Protein AF-A0A6J3LSE1-F1 (afdb_monomer)

Nearest PDB structures (foldseek):
  7rxc-assembly1_K  TM=6.961E-01  e=2.615E-03  Gallus gallus
  8apy-assembly1_A  TM=6.907E-01  e=9.112E-03  Gallus gallus
  7oye-assembly1_A  TM=4.138E-01  e=3.965E-03  Gallus gallus
  8jhr-assembly1_A  TM=2.718E-01  e=5.895E+00  Homo sapiens
  8g92-assembly1_A  TM=2.702E-01  e=6.771E+00  Homo sapiens

Mean predicted aligned error: 5.26 Å

Organism: NCBI:txid1314786

Foldseek 3Di:
DADLVLLVVLLLLLLVLLLCLLVLLLVLLVVVLAQPLPDLLLLVLQLLLLLLQLLLCVLVVHDPSSNVSSVSSNVSSLSSSLSNCCRVVVDDPVRSCVPSVVVVVVSVVVSVVSNVVVNVCVVVVRCVVSVVSNVSSVVSNVVSVVVSVVSCVVVVDNPRDDPSSVVSNVSSVVSNVVSVVNHD

Secondary structure (DSSP, 8-state):
---HHHHHHHHHHHHHHHHHTTHHHHHHHHHHT--TT--HHHHHHHHHHHHHHHHHHHHTT--HHHHHHHHHHHHHHHHHHHHHHHHHS---HHHHHHHHHHHHHHHHHHHHHHHHHHHHHHHTT--HHHHHHHHHHHHHHHHHHHHHHHHHHHH----S--HHHHHHHHHHHHHHHHHHHT--

Sequence (184 aa):
MDNPLAANALGVAGAVCWSVQLLPQILLNHRRHSATGLQPTMMLLWASAGVLLGVYNIVSGFTLALQIQPQILCGLSLVTWIQCHYYERRWTKRRCVMVILPVAGSMAGLEVGLIFALRAGMMRGVVWPVTLTAVLAALFLALGVLRHYLDIWRHRTVRGISFLFVGLDALGDLTSLISLVFQP

Radius of gyration: 17.43 Å; Cα contacts (8 Å, |Δi|>4): 228; chains: 1; bounding box: 39×36×44 Å

pLDDT: mean 88.24, std 7.46, range [54.62, 96.81]

Structure (mmCIF, N/CA/C/O backbone):
data_AF-A0A6J3LSE1-F1
#
_entry.id   AF-A0A6J3LSE1-F1
#
loop_
_atom_site.group_PDB
_atom_site.id
_atom_site.type_symbol
_atom_site.label_atom_id
_atom_site.label_alt_id
_atom_site.label_comp_id
_atom_site.label_asym_id
_atom_site.label_entity_id
_atom_site.label_seq_id
_atom_site.pdbx_PDB_ins_code
_atom_site.Cartn_x
_atom_site.Cartn_y
_atom_site.Cartn_z
_atom_site.occupancy
_atom_site.B_iso_or_equiv
_atom_site.auth_seq_id
_atom_site.auth_comp_id
_atom_site.auth_asym_id
_atom_site.auth_atom_id
_atom_site.pdbx_PDB_model_num
ATOM 1 N N . MET A 1 1 ? -13.388 -19.976 20.620 1.00 57.31 1 MET A N 1
ATOM 2 C CA . MET A 1 1 ? -12.217 -20.555 21.329 1.00 57.31 1 MET A CA 1
ATOM 3 C C . MET A 1 1 ? -11.367 -19.354 21.638 1.00 57.31 1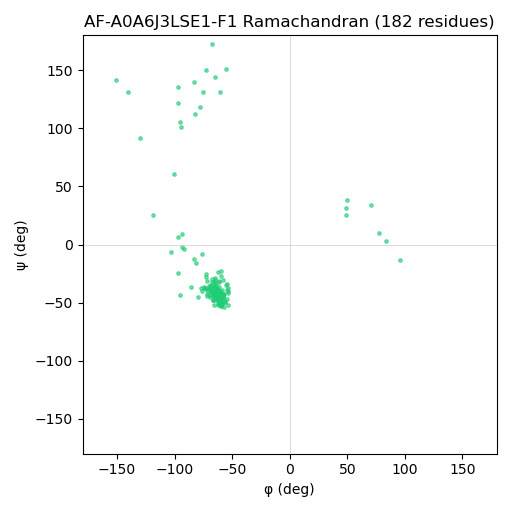 MET A C 1
ATOM 5 O O . MET A 1 1 ? -10.572 -18.955 20.801 1.00 57.31 1 MET A O 1
ATOM 9 N N . ASP A 1 2 ? -11.617 -18.708 22.764 1.00 65.56 2 ASP A N 1
ATOM 10 C CA . ASP A 1 2 ? -11.264 -17.295 22.873 1.00 65.56 2 ASP A CA 1
ATOM 11 C C . ASP A 1 2 ? -9.897 -17.226 23.534 1.00 65.56 2 ASP A C 1
ATOM 13 O O . ASP A 1 2 ? -9.731 -17.538 24.713 1.00 65.56 2 ASP A O 1
ATOM 17 N N . ASN A 1 3 ? -8.881 -16.923 22.729 1.00 80.19 3 ASN A N 1
ATOM 18 C CA . ASN A 1 3 ? -7.505 -16.842 23.189 1.00 80.19 3 ASN A CA 1
ATOM 19 C C . ASN A 1 3 ? -6.902 -15.514 22.716 1.00 80.19 3 ASN A C 1
ATOM 21 O O . ASN A 1 3 ? -6.328 -15.450 21.625 1.00 80.19 3 ASN A O 1
ATOM 25 N N . PRO A 1 4 ? -6.990 -14.458 23.547 1.00 77.75 4 PRO A N 1
ATOM 26 C CA . PRO A 1 4 ? -6.491 -13.128 23.208 1.00 77.75 4 PRO A CA 1
ATOM 27 C C . PRO A 1 4 ? -4.994 -13.104 22.871 1.00 77.75 4 PRO A C 1
ATOM 29 O O . PRO A 1 4 ? -4.557 -12.299 22.051 1.00 77.75 4 PRO A O 1
ATOM 32 N N . LEU A 1 5 ? -4.196 -13.999 23.470 1.00 79.75 5 LEU A N 1
ATOM 33 C CA . LEU A 1 5 ? -2.770 -14.129 23.155 1.00 79.75 5 LEU A CA 1
ATOM 34 C C . LEU A 1 5 ? -2.566 -14.695 21.748 1.00 79.75 5 LEU A C 1
ATOM 36 O O . LEU A 1 5 ? -1.742 -14.172 21.000 1.00 79.75 5 LEU A O 1
ATOM 40 N N . ALA A 1 6 ? -3.334 -15.721 21.373 1.00 77.25 6 ALA A N 1
ATOM 41 C CA . ALA A 1 6 ? -3.288 -16.291 20.030 1.00 77.25 6 ALA A CA 1
ATOM 42 C C . ALA A 1 6 ? -3.775 -15.283 18.981 1.00 77.25 6 ALA A C 1
ATOM 44 O O . ALA A 1 6 ? -3.103 -15.097 17.968 1.00 77.25 6 ALA A O 1
ATOM 45 N N . ALA A 1 7 ? -4.880 -14.578 19.249 1.00 76.75 7 ALA A N 1
ATOM 46 C CA . ALA A 1 7 ? -5.395 -13.538 18.363 1.00 76.75 7 ALA A CA 1
ATOM 47 C C . ALA A 1 7 ? -4.348 -12.438 18.124 1.00 76.75 7 ALA A C 1
ATOM 49 O O . ALA A 1 7 ? -4.050 -12.115 16.973 1.00 76.75 7 ALA A O 1
ATOM 50 N N . ASN A 1 8 ? -3.716 -11.926 19.186 1.00 80.44 8 ASN A N 1
ATOM 51 C CA . ASN A 1 8 ? -2.690 -10.888 19.071 1.00 80.44 8 ASN A CA 1
ATOM 52 C C . ASN A 1 8 ? -1.426 -11.380 18.354 1.00 80.44 8 ASN A C 1
ATOM 54 O O . ASN A 1 8 ? -0.908 -10.680 17.486 1.00 80.44 8 ASN A O 1
ATOM 58 N N 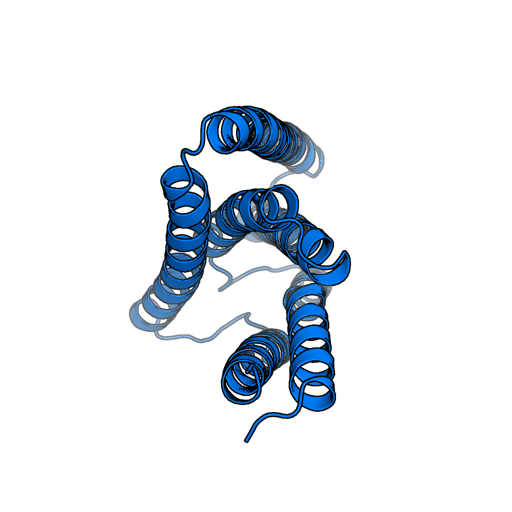. ALA A 1 9 ? -0.931 -12.577 18.683 1.00 83.56 9 ALA A N 1
ATOM 59 C CA . ALA A 1 9 ? 0.260 -13.137 18.049 1.00 83.56 9 ALA A CA 1
ATOM 60 C C . ALA A 1 9 ? 0.052 -13.354 16.542 1.00 83.56 9 ALA A C 1
ATOM 62 O O . ALA A 1 9 ? 0.899 -12.967 15.738 1.00 83.56 9 ALA A O 1
ATOM 63 N N . LEU A 1 10 ? -1.095 -13.919 16.158 1.00 83.56 10 LEU A N 1
ATOM 64 C CA . LEU A 1 10 ? -1.453 -14.155 14.760 1.00 83.56 10 LEU A CA 1
ATOM 65 C C . LEU A 1 10 ? -1.701 -12.849 14.000 1.00 83.56 10 LEU A C 1
ATOM 67 O O . LEU A 1 10 ? -1.235 -12.711 12.873 1.00 83.56 10 LEU A O 1
ATOM 71 N N . GLY A 1 11 ? -2.357 -11.868 14.626 1.00 81.19 11 GLY A N 1
ATOM 72 C CA . GLY A 1 11 ? -2.575 -10.550 14.027 1.00 81.19 11 GLY A CA 1
ATOM 73 C C . GLY A 1 11 ? -1.266 -9.793 13.781 1.00 81.19 11 GLY A C 1
ATOM 74 O O . GLY A 1 11 ? -1.072 -9.210 12.716 1.00 81.19 11 GLY A O 1
ATOM 75 N N . VAL A 1 12 ? -0.318 -9.853 14.723 1.00 83.75 12 VAL A N 1
ATOM 76 C CA . VAL A 1 12 ? 1.026 -9.279 14.538 1.00 83.75 12 VAL A CA 1
ATOM 77 C C . VAL A 1 12 ? 1.800 -10.030 13.456 1.00 83.75 12 VAL A C 1
ATOM 79 O O . VAL A 1 12 ? 2.428 -9.392 12.613 1.00 83.75 12 VAL A O 1
ATOM 82 N N . ALA A 1 13 ? 1.737 -11.365 13.433 1.00 85.44 13 ALA A N 1
ATOM 83 C CA . ALA A 1 13 ? 2.374 -12.164 12.388 1.00 85.44 13 ALA A CA 1
ATOM 84 C C . ALA A 1 13 ? 1.844 -11.798 10.991 1.00 85.44 13 ALA A C 1
ATOM 86 O O . ALA A 1 13 ? 2.642 -11.610 10.069 1.00 85.44 13 ALA A O 1
ATOM 87 N N . GLY A 1 14 ? 0.528 -11.612 10.857 1.00 85.31 14 GLY A N 1
ATOM 88 C CA . GLY A 1 14 ? -0.103 -11.166 9.618 1.00 85.31 14 GLY A CA 1
ATOM 89 C C . GLY A 1 14 ? 0.353 -9.775 9.195 1.00 85.31 14 GLY A C 1
ATOM 90 O O . GLY A 1 14 ? 0.818 -9.590 8.069 1.00 85.31 14 GLY A O 1
ATOM 91 N N . ALA A 1 15 ? 0.346 -8.816 10.126 1.00 84.94 15 ALA A N 1
ATOM 92 C CA . ALA A 1 15 ? 0.825 -7.460 9.873 1.00 84.94 15 ALA A CA 1
ATOM 93 C C . ALA A 1 15 ? 2.298 -7.427 9.430 1.00 84.94 15 ALA A C 1
ATOM 95 O O . ALA A 1 15 ? 2.657 -6.667 8.528 1.00 84.94 15 ALA A O 1
ATOM 96 N N . VAL A 1 16 ? 3.155 -8.265 10.024 1.00 87.50 16 VAL A N 1
ATOM 97 C CA . VAL A 1 16 ? 4.564 -8.393 9.625 1.00 87.50 16 VAL A CA 1
ATOM 98 C C . VAL A 1 16 ? 4.676 -8.978 8.222 1.00 87.50 16 VAL A C 1
ATOM 100 O O . VAL A 1 16 ? 5.383 -8.398 7.399 1.00 87.50 16 VAL A O 1
ATOM 103 N N . CYS A 1 17 ? 3.963 -10.071 7.925 1.00 88.62 17 CYS A N 1
ATOM 104 C CA . CYS A 1 17 ? 3.967 -10.690 6.598 1.00 88.62 17 CYS A CA 1
ATOM 105 C C . CYS A 1 17 ? 3.553 -9.681 5.523 1.00 88.62 17 CYS A C 1
ATOM 107 O O . CYS A 1 17 ? 4.294 -9.488 4.556 1.00 88.62 17 CYS A O 1
ATOM 109 N N . TRP A 1 18 ? 2.448 -8.961 5.737 1.00 87.94 18 TRP A N 1
ATOM 110 C CA . TRP A 1 18 ? 1.990 -7.943 4.796 1.00 87.94 18 TRP A CA 1
ATOM 111 C C . TRP A 1 18 ? 2.948 -6.750 4.674 1.00 87.94 18 TRP A C 1
ATOM 113 O O . TRP A 1 18 ? 3.133 -6.189 3.596 1.00 87.94 18 TRP A O 1
ATOM 123 N N . SER A 1 19 ? 3.638 -6.381 5.755 1.00 87.19 19 SER A N 1
ATOM 124 C CA . SER A 1 19 ? 4.635 -5.303 5.709 1.00 87.19 19 SER A CA 1
ATOM 125 C C . SER A 1 19 ? 5.832 -5.651 4.817 1.00 87.19 19 SER A C 1
ATOM 127 O O . SER A 1 19 ? 6.413 -4.770 4.190 1.00 87.19 19 SER A O 1
ATOM 129 N N . VAL A 1 20 ? 6.218 -6.926 4.728 1.00 89.50 20 VAL A N 1
ATOM 130 C CA . VAL A 1 20 ? 7.389 -7.351 3.941 1.00 89.50 20 VAL A CA 1
ATOM 131 C C . VAL A 1 20 ? 7.033 -7.998 2.601 1.00 89.50 20 VAL A C 1
ATOM 133 O O . VAL A 1 20 ? 7.937 -8.237 1.799 1.00 89.50 20 VAL A O 1
ATOM 136 N N . GLN A 1 21 ? 5.747 -8.247 2.323 1.00 91.25 21 GLN A N 1
ATOM 137 C CA . GLN A 1 21 ? 5.290 -9.066 1.191 1.00 91.25 21 GLN A CA 1
ATOM 138 C C . GLN A 1 21 ? 5.857 -8.596 -0.159 1.00 91.25 21 GLN A C 1
ATOM 140 O O . GLN A 1 21 ? 6.271 -9.412 -0.978 1.00 91.25 21 GLN A O 1
ATOM 145 N N . LEU A 1 22 ? 5.944 -7.280 -0.387 1.00 91.44 22 LEU A N 1
ATOM 146 C CA . LEU A 1 22 ? 6.390 -6.707 -1.662 1.00 91.44 22 LEU A CA 1
ATOM 147 C C . LEU A 1 22 ? 7.920 -6.665 -1.814 1.00 91.44 22 LEU A C 1
ATOM 149 O O . LEU A 1 22 ? 8.415 -6.524 -2.934 1.00 91.44 22 LEU A O 1
ATOM 153 N N . LEU A 1 23 ? 8.695 -6.828 -0.734 1.00 92.12 23 LEU A N 1
ATOM 154 C CA . LEU A 1 23 ? 10.161 -6.753 -0.789 1.00 92.12 23 LEU A CA 1
ATOM 155 C C . LEU A 1 23 ? 10.777 -7.804 -1.730 1.00 92.12 23 LEU A C 1
ATOM 157 O O . LEU A 1 23 ? 11.585 -7.420 -2.580 1.00 92.12 23 LEU A O 1
ATOM 161 N N . PRO A 1 24 ? 10.393 -9.097 -1.680 1.00 90.12 24 PRO A N 1
ATOM 162 C CA . PRO A 1 24 ? 10.850 -10.081 -2.655 1.00 90.12 24 PRO A CA 1
ATOM 163 C C . PRO A 1 24 ? 10.589 -9.681 -4.108 1.00 90.12 24 PRO A C 1
ATOM 165 O O . PRO A 1 24 ? 11.441 -9.929 -4.959 1.00 90.12 24 PRO A O 1
ATOM 168 N N . GLN A 1 25 ? 9.438 -9.066 -4.404 1.00 90.06 25 GLN A N 1
ATOM 169 C CA . GLN A 1 25 ? 9.109 -8.621 -5.760 1.00 90.06 25 GLN A CA 1
ATOM 170 C C . GLN A 1 25 ? 10.003 -7.452 -6.187 1.00 90.06 25 GLN A C 1
ATOM 172 O O . GLN A 1 25 ? 10.559 -7.475 -7.283 1.00 90.06 25 GLN A O 1
ATOM 177 N N . ILE A 1 26 ? 10.200 -6.466 -5.310 1.00 91.94 26 ILE A N 1
ATOM 178 C CA . ILE A 1 26 ? 11.060 -5.302 -5.567 1.00 91.94 26 ILE A CA 1
ATOM 179 C C . ILE A 1 26 ? 12.502 -5.738 -5.842 1.00 91.94 26 ILE A C 1
ATOM 181 O O . ILE A 1 26 ? 13.1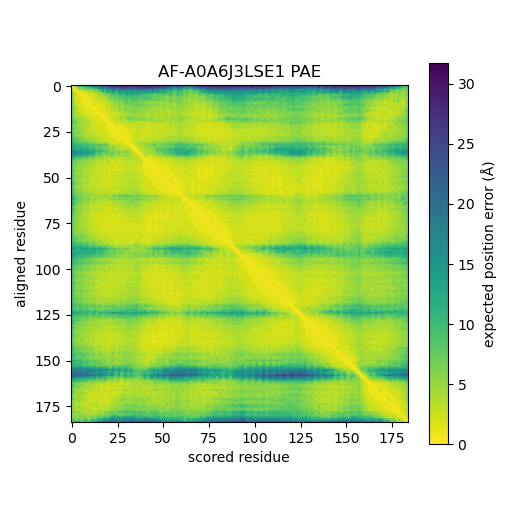36 -5.257 -6.787 1.00 91.94 26 ILE A O 1
ATOM 185 N N . LEU A 1 27 ? 13.015 -6.669 -5.033 1.00 91.25 27 LEU A N 1
ATOM 186 C CA . LEU A 1 27 ? 14.354 -7.232 -5.188 1.00 91.25 27 LEU A CA 1
ATOM 187 C C . LEU A 1 27 ? 14.475 -8.051 -6.476 1.00 91.25 27 LEU A C 1
ATOM 189 O O . LEU A 1 27 ? 15.486 -7.949 -7.172 1.00 91.25 27 LEU A O 1
ATOM 193 N N . LEU A 1 28 ? 13.450 -8.835 -6.823 1.00 89.38 28 LEU A N 1
ATOM 194 C CA . LEU A 1 28 ? 13.421 -9.606 -8.064 1.00 89.38 28 LEU A CA 1
ATOM 195 C C . LEU A 1 28 ? 13.439 -8.691 -9.294 1.00 89.38 28 LEU A C 1
ATOM 197 O O . LEU A 1 28 ? 14.242 -8.919 -10.200 1.00 89.38 28 LEU A O 1
ATOM 201 N N . ASN A 1 29 ? 12.617 -7.638 -9.296 1.00 90.12 29 ASN A N 1
ATOM 202 C CA . ASN A 1 29 ? 12.585 -6.630 -10.357 1.00 90.12 29 ASN A CA 1
ATOM 203 C C . ASN A 1 29 ? 13.954 -5.962 -10.523 1.00 90.12 29 ASN A C 1
ATOM 205 O O . ASN A 1 29 ? 14.448 -5.798 -11.639 1.00 90.12 29 ASN A O 1
ATOM 209 N N . HIS A 1 30 ? 14.595 -5.612 -9.402 1.00 89.06 30 HIS A N 1
ATOM 210 C CA . HIS A 1 30 ? 15.915 -4.994 -9.415 1.00 89.06 30 HIS A CA 1
ATOM 211 C C . HIS A 1 30 ? 16.981 -5.928 -9.998 1.00 89.06 30 HIS A C 1
ATOM 213 O O . HIS A 1 30 ? 17.735 -5.512 -10.872 1.00 89.06 30 HIS A O 1
ATOM 219 N N . ARG A 1 31 ? 17.003 -7.198 -9.570 1.00 88.56 31 ARG A N 1
ATOM 220 C CA . ARG A 1 31 ? 17.958 -8.210 -10.055 1.00 88.56 31 ARG A CA 1
ATOM 221 C C . ARG A 1 31 ? 17.769 -8.553 -11.530 1.00 88.56 31 ARG A C 1
ATOM 223 O O . ARG A 1 31 ? 18.748 -8.807 -12.221 1.00 88.56 31 ARG A O 1
ATOM 230 N N . ARG A 1 32 ? 16.524 -8.593 -12.012 1.00 87.38 32 ARG A N 1
ATOM 231 C CA . ARG A 1 32 ? 16.211 -8.896 -13.418 1.00 87.38 32 ARG A CA 1
ATOM 232 C C . ARG A 1 32 ? 16.324 -7.682 -14.337 1.00 87.38 32 ARG A C 1
ATOM 234 O O . ARG A 1 32 ? 16.280 -7.856 -15.549 1.00 87.38 32 ARG A O 1
ATOM 241 N N . HIS A 1 33 ? 16.425 -6.474 -13.777 1.00 87.06 33 HIS A N 1
ATOM 242 C CA . HIS A 1 33 ? 16.298 -5.210 -14.509 1.00 87.06 33 HIS A CA 1
ATOM 243 C C . HIS A 1 33 ? 15.049 -5.156 -15.411 1.00 87.06 33 HIS A C 1
ATOM 245 O O . HIS A 1 33 ? 15.048 -4.525 -16.465 1.00 87.06 33 HIS A O 1
ATOM 251 N N . SER A 1 34 ? 13.986 -5.841 -14.991 1.00 83.81 34 SER A N 1
ATOM 252 C CA . SER A 1 34 ? 12.730 -6.011 -15.715 1.00 83.81 34 SER A CA 1
ATOM 253 C C . SER A 1 34 ? 11.611 -6.185 -14.696 1.00 83.81 34 SER A C 1
ATOM 255 O O . SER A 1 34 ? 11.795 -6.836 -13.667 1.00 83.81 34 SER A O 1
ATOM 257 N N . ALA A 1 35 ? 10.458 -5.596 -14.991 1.00 82.31 35 ALA A N 1
ATOM 258 C CA . ALA A 1 35 ? 9.225 -5.724 -14.223 1.00 82.31 35 ALA A CA 1
ATOM 259 C C . ALA A 1 35 ? 8.112 -6.345 -15.090 1.00 82.31 35 ALA A C 1
ATOM 261 O O . ALA A 1 35 ? 6.922 -6.107 -14.869 1.00 82.31 35 ALA A O 1
ATOM 262 N N . THR A 1 36 ? 8.495 -7.118 -16.111 1.00 78.75 36 THR A N 1
ATOM 263 C CA . THR A 1 36 ? 7.566 -7.739 -17.054 1.00 78.75 36 THR A CA 1
ATOM 264 C C . THR A 1 36 ? 6.615 -8.674 -16.310 1.00 78.75 36 THR A C 1
ATOM 266 O O . THR A 1 36 ? 7.056 -9.509 -15.526 1.00 78.75 36 THR A O 1
ATOM 269 N N . GLY A 1 37 ? 5.312 -8.541 -16.577 1.00 73.31 37 GLY A N 1
ATOM 270 C CA . GLY A 1 37 ? 4.248 -9.332 -15.945 1.00 73.31 37 GLY A CA 1
ATOM 271 C C . GLY A 1 37 ? 3.766 -8.811 -14.587 1.00 73.31 37 GLY A C 1
ATOM 272 O O . GLY A 1 37 ? 2.877 -9.407 -13.980 1.00 73.31 37 GLY A O 1
ATOM 273 N N . LEU A 1 38 ? 4.299 -7.676 -14.121 1.00 81.56 38 LEU A N 1
ATOM 274 C CA . LEU A 1 38 ? 3.777 -6.978 -12.952 1.00 81.56 38 LEU A CA 1
ATOM 275 C C . LEU A 1 38 ? 2.831 -5.851 -13.369 1.00 81.56 38 LEU A C 1
ATOM 277 O O . LEU A 1 38 ? 3.219 -4.923 -14.080 1.00 81.56 38 LEU A O 1
ATOM 281 N N . GLN A 1 39 ? 1.587 -5.917 -12.896 1.00 82.38 39 GLN A N 1
ATOM 282 C CA . GLN A 1 39 ? 0.517 -5.030 -13.343 1.00 82.38 39 GLN A CA 1
ATOM 283 C C . GLN A 1 39 ? 0.582 -3.672 -12.609 1.00 82.38 39 GLN A C 1
ATOM 285 O O . GLN A 1 39 ? 0.281 -3.610 -11.415 1.00 82.38 39 GLN A O 1
ATOM 290 N N . PRO A 1 40 ? 0.896 -2.541 -13.278 1.00 86.69 40 PRO A N 1
ATOM 291 C CA . PRO A 1 40 ? 1.065 -1.256 -12.587 1.00 86.69 40 PRO A CA 1
ATOM 292 C C . PRO A 1 40 ? -0.234 -0.747 -11.946 1.00 86.69 40 PRO A C 1
ATOM 294 O O . PRO A 1 40 ? -0.211 -0.041 -10.944 1.00 86.69 40 PRO A O 1
ATOM 297 N N . THR A 1 41 ? -1.385 -1.108 -12.515 1.00 88.12 41 THR A N 1
ATOM 298 C CA . THR A 1 41 ? -2.695 -0.710 -11.979 1.00 88.12 41 THR A CA 1
ATOM 299 C C . THR A 1 41 ? -3.006 -1.381 -10.644 1.00 88.12 41 THR A C 1
ATOM 301 O O . THR A 1 41 ? -3.565 -0.725 -9.773 1.00 88.12 41 THR A O 1
ATOM 304 N N . MET A 1 42 ? -2.579 -2.633 -10.444 1.00 90.56 42 MET A N 1
ATOM 305 C CA . MET A 1 42 ? -2.676 -3.306 -9.144 1.00 90.56 42 MET A CA 1
ATOM 306 C C . MET A 1 42 ? -1.894 -2.534 -8.079 1.00 90.56 42 MET A C 1
ATOM 308 O O . MET A 1 42 ? -2.433 -2.256 -7.016 1.00 90.56 42 MET A O 1
ATOM 312 N N . MET A 1 43 ? -0.658 -2.129 -8.389 1.00 93.69 43 MET A N 1
ATOM 313 C CA . MET A 1 43 ? 0.190 -1.401 -7.440 1.00 93.69 43 MET A CA 1
ATOM 314 C C . MET A 1 43 ? -0.405 -0.040 -7.054 1.00 93.69 43 MET A C 1
ATOM 316 O O . MET A 1 43 ? -0.336 0.352 -5.895 1.00 93.69 43 MET A O 1
ATOM 320 N N . LEU A 1 44 ? -1.046 0.672 -7.988 1.00 93.38 44 LEU A N 1
ATOM 321 C CA . LEU A 1 44 ? -1.764 1.907 -7.646 1.00 93.38 44 LEU A CA 1
ATOM 322 C C . LEU A 1 44 ? -2.985 1.645 -6.766 1.00 93.38 44 LEU A C 1
ATOM 324 O O . LEU A 1 44 ? -3.180 2.366 -5.794 1.00 93.38 44 LEU A O 1
ATOM 328 N N . LEU A 1 45 ? -3.782 0.617 -7.074 1.00 93.50 45 LEU A N 1
ATOM 329 C CA . LEU A 1 45 ? -4.940 0.251 -6.254 1.00 93.50 45 LEU A CA 1
ATOM 330 C C . LEU A 1 45 ? -4.517 -0.120 -4.830 1.00 93.50 45 LEU A C 1
ATOM 332 O O . LEU A 1 45 ? -5.140 0.323 -3.873 1.00 93.50 45 LEU A O 1
ATOM 336 N N . TRP A 1 46 ? -3.422 -0.862 -4.684 1.00 94.69 46 TRP A N 1
ATOM 337 C CA . TRP A 1 46 ? -2.862 -1.221 -3.383 1.00 94.69 46 TRP A CA 1
ATOM 338 C C . TRP A 1 46 ? -2.285 -0.022 -2.631 1.00 94.69 46 TRP A C 1
ATOM 340 O O . TRP A 1 46 ? -2.508 0.101 -1.429 1.00 94.69 46 TRP A O 1
ATOM 350 N N . ALA A 1 47 ? -1.631 0.913 -3.324 1.00 95.62 47 ALA A N 1
ATOM 351 C CA . ALA A 1 47 ? -1.208 2.167 -2.711 1.00 95.62 47 ALA A CA 1
ATOM 352 C C . ALA A 1 47 ? -2.413 2.983 -2.207 1.00 95.62 47 ALA A C 1
ATOM 354 O O . ALA A 1 47 ? -2.414 3.465 -1.076 1.00 95.62 47 ALA A O 1
ATOM 355 N N . SER A 1 48 ? -3.474 3.096 -3.015 1.00 95.81 48 SER A N 1
ATOM 356 C CA . SER A 1 48 ? -4.712 3.780 -2.623 1.00 95.81 48 SER A CA 1
ATOM 357 C C . SER A 1 48 ? -5.426 3.077 -1.469 1.00 95.81 48 SER A C 1
ATOM 359 O O . SER A 1 48 ? -5.970 3.744 -0.591 1.00 95.81 48 SER A O 1
ATOM 361 N N . ALA A 1 49 ? -5.404 1.743 -1.437 1.00 95.31 49 ALA A N 1
ATOM 362 C CA . ALA A 1 49 ? -5.921 0.974 -0.314 1.00 95.31 49 ALA A CA 1
ATOM 363 C C . ALA A 1 49 ? -5.124 1.236 0.968 1.00 95.31 49 ALA A C 1
ATOM 365 O O . ALA A 1 49 ? -5.727 1.414 2.021 1.00 95.31 49 ALA A O 1
ATOM 366 N N . GLY A 1 50 ? -3.792 1.317 0.870 1.00 95.06 50 GLY A N 1
ATOM 367 C CA . GLY A 1 50 ? -2.907 1.641 1.989 1.00 95.06 50 GLY A CA 1
ATOM 368 C C . GLY A 1 50 ? -3.253 2.980 2.642 1.00 95.06 50 GLY A C 1
ATOM 369 O O . GLY A 1 50 ? -3.349 3.042 3.861 1.00 95.06 50 GLY A O 1
ATOM 370 N N . VAL A 1 51 ? -3.554 4.010 1.843 1.00 96.56 51 VAL A N 1
ATOM 371 C CA . VAL A 1 51 ? -4.034 5.311 2.349 1.00 96.56 51 VAL A CA 1
ATOM 372 C C . VAL A 1 51 ? -5.334 5.155 3.140 1.00 96.56 51 VAL A C 1
ATOM 374 O O . VAL A 1 51 ? -5.429 5.592 4.280 1.00 96.56 51 VAL A O 1
ATOM 377 N N . LEU A 1 52 ? -6.349 4.514 2.559 1.00 96.50 52 LEU A N 1
ATOM 378 C CA . LEU A 1 52 ? -7.661 4.372 3.202 1.00 96.50 52 LEU A CA 1
ATOM 379 C C . LEU A 1 52 ? -7.609 3.504 4.467 1.00 96.50 52 LEU A C 1
ATOM 381 O O . LEU A 1 52 ? -8.279 3.806 5.458 1.00 96.50 52 LEU A O 1
ATOM 385 N N . LEU A 1 53 ? -6.797 2.448 4.440 1.00 94.12 53 LEU A N 1
ATOM 386 C CA . LEU A 1 53 ? -6.567 1.568 5.579 1.00 94.12 53 LEU A CA 1
ATOM 387 C C . LEU A 1 53 ? -5.756 2.273 6.675 1.00 94.12 53 LEU A C 1
ATOM 389 O O . LEU A 1 53 ? -6.063 2.113 7.852 1.00 94.12 53 LEU A O 1
ATOM 393 N N . GLY A 1 54 ? -4.772 3.097 6.305 1.00 94.88 54 GLY A N 1
ATOM 394 C CA . GLY A 1 54 ? -4.016 3.944 7.228 1.00 94.88 54 GLY A CA 1
ATOM 395 C C . GLY A 1 54 ? -4.919 4.935 7.958 1.00 94.88 54 GLY A C 1
ATOM 396 O O . GLY A 1 54 ? -4.925 4.972 9.190 1.00 94.88 54 GLY A O 1
ATOM 397 N N . VAL A 1 55 ? -5.782 5.636 7.213 1.00 96.00 55 VAL A N 1
ATOM 398 C CA . VAL A 1 55 ? -6.823 6.511 7.772 1.00 96.00 55 VAL A CA 1
ATOM 399 C C . VAL A 1 55 ? -7.692 5.752 8.774 1.00 96.00 55 VAL A C 1
ATOM 401 O O . VAL A 1 55 ? -7.844 6.204 9.908 1.00 96.00 55 VAL A O 1
ATOM 404 N N . TYR A 1 56 ? -8.239 4.596 8.382 1.00 94.56 56 TYR A N 1
ATOM 405 C CA . TYR A 1 56 ? -9.067 3.770 9.263 1.00 94.56 56 TYR A CA 1
ATOM 406 C C . TYR A 1 56 ? -8.312 3.401 10.546 1.00 94.56 56 TYR A C 1
ATOM 408 O O . TYR A 1 56 ? -8.802 3.656 11.645 1.00 94.56 56 TYR A O 1
ATOM 416 N N . ASN A 1 57 ? -7.078 2.909 10.425 1.00 93.12 57 ASN A N 1
ATOM 417 C CA . ASN A 1 57 ? -6.327 2.409 11.570 1.00 93.12 57 ASN A CA 1
ATOM 418 C C . ASN A 1 57 ? -5.895 3.509 12.549 1.00 93.12 57 ASN A C 1
ATOM 420 O O . ASN A 1 57 ? -5.908 3.295 13.764 1.00 93.12 57 ASN A O 1
ATOM 424 N N . ILE A 1 58 ? -5.551 4.694 12.040 1.00 94.12 58 ILE A N 1
ATOM 425 C CA . ILE A 1 58 ? -5.153 5.856 12.849 1.00 94.12 58 ILE A CA 1
ATOM 426 C C . ILE A 1 58 ? -6.361 6.509 13.529 1.00 94.12 58 ILE A C 1
ATOM 428 O O . ILE A 1 58 ? -6.252 7.015 14.651 1.00 94.12 58 ILE A O 1
ATOM 432 N N . VAL A 1 59 ? -7.507 6.550 12.848 1.00 93.19 59 VAL A N 1
ATOM 433 C CA . VAL A 1 59 ? -8.737 7.153 13.376 1.00 93.19 59 VAL A CA 1
ATOM 434 C C . VAL A 1 59 ? -9.401 6.230 14.402 1.00 93.19 59 VAL A C 1
ATOM 436 O O . VAL A 1 59 ? -9.830 6.710 15.447 1.00 93.19 59 VAL A O 1
ATOM 439 N N . SER A 1 60 ? -9.414 4.918 14.156 1.00 89.38 60 SER A N 1
ATOM 440 C CA . SER A 1 60 ? -9.942 3.908 15.083 1.00 89.38 60 SER A CA 1
ATOM 441 C C . SER A 1 60 ? -9.014 3.592 16.261 1.00 89.38 60 SER A C 1
ATOM 443 O O . SER A 1 60 ? -9.434 2.903 17.186 1.00 89.38 60 SER A O 1
ATOM 445 N N . GLY A 1 61 ? -7.777 4.099 16.263 1.00 87.62 61 GLY A N 1
ATOM 446 C CA . GLY A 1 61 ? -6.858 3.960 17.395 1.00 87.62 61 GLY A CA 1
ATOM 447 C C . GLY A 1 61 ? -6.321 2.540 17.595 1.00 87.62 61 GLY A C 1
ATOM 448 O O . GLY A 1 61 ? -6.093 2.131 18.732 1.00 87.62 61 GLY A O 1
ATOM 449 N N . PHE A 1 62 ? -6.115 1.780 16.514 1.00 87.00 62 PHE A N 1
ATOM 450 C CA . PHE A 1 62 ? -5.515 0.444 16.608 1.00 87.00 62 PHE A CA 1
ATOM 451 C C . PHE A 1 62 ? -4.046 0.492 17.044 1.00 87.00 62 PHE A C 1
ATOM 453 O O . PHE A 1 62 ? -3.426 1.554 17.126 1.00 87.00 62 PHE A O 1
ATOM 460 N N . THR A 1 63 ? -3.468 -0.681 17.313 1.00 85.88 63 THR A N 1
ATOM 461 C CA . THR A 1 63 ? -2.060 -0.823 17.702 1.00 85.88 63 THR A CA 1
ATOM 462 C C . THR A 1 63 ? -1.117 -0.194 16.674 1.00 85.88 63 THR A C 1
ATOM 464 O O . THR A 1 63 ? -1.396 -0.158 15.474 1.00 85.88 63 THR A O 1
ATOM 467 N N . LEU A 1 64 ? 0.047 0.271 17.139 1.00 85.88 64 LEU A N 1
ATOM 468 C CA . LEU A 1 64 ? 1.040 0.928 16.283 1.00 85.88 64 LEU A CA 1
ATOM 469 C C . LEU A 1 64 ? 1.453 0.051 15.085 1.00 85.88 64 LEU A C 1
ATOM 471 O O . LEU A 1 64 ? 1.655 0.566 13.989 1.00 85.88 64 LEU A O 1
ATOM 475 N N . ALA A 1 65 ? 1.515 -1.272 15.270 1.00 84.75 65 ALA A N 1
ATOM 476 C CA . ALA A 1 65 ? 1.812 -2.220 14.198 1.00 84.75 65 ALA A CA 1
ATOM 477 C C . ALA A 1 65 ? 0.800 -2.127 13.040 1.00 84.75 65 ALA A C 1
ATOM 479 O O . ALA A 1 65 ? 1.201 -2.034 11.881 1.00 84.75 65 ALA A O 1
ATOM 480 N N . LEU A 1 66 ? -0.499 -2.075 13.353 1.00 86.31 66 LEU A N 1
ATOM 481 C CA . LEU A 1 66 ? -1.562 -1.931 12.356 1.00 86.31 66 LEU A CA 1
ATOM 482 C C . LEU A 1 66 ? -1.618 -0.521 11.760 1.00 86.31 66 LEU A C 1
ATOM 484 O O . LEU A 1 66 ? -2.059 -0.363 10.631 1.00 86.31 66 LEU A O 1
ATOM 488 N N . GLN A 1 67 ? -1.154 0.513 12.463 1.00 90.69 67 GLN A N 1
ATOM 489 C CA . GLN A 1 67 ? -1.049 1.857 11.880 1.00 90.69 67 GLN A CA 1
ATOM 490 C C . GLN A 1 67 ? 0.118 1.976 10.891 1.00 90.69 67 GLN A C 1
ATOM 492 O O . GLN A 1 67 ? -0.009 2.646 9.870 1.00 90.69 67 GLN A O 1
ATOM 497 N N . ILE A 1 68 ? 1.248 1.323 11.177 1.00 90.62 68 ILE A N 1
ATOM 498 C CA . ILE A 1 68 ? 2.455 1.372 10.340 1.00 90.62 68 ILE A CA 1
ATOM 499 C C . ILE A 1 68 ? 2.316 0.483 9.095 1.00 90.62 68 ILE A C 1
ATOM 501 O O . ILE A 1 68 ? 2.780 0.863 8.020 1.00 90.62 68 ILE A O 1
ATOM 505 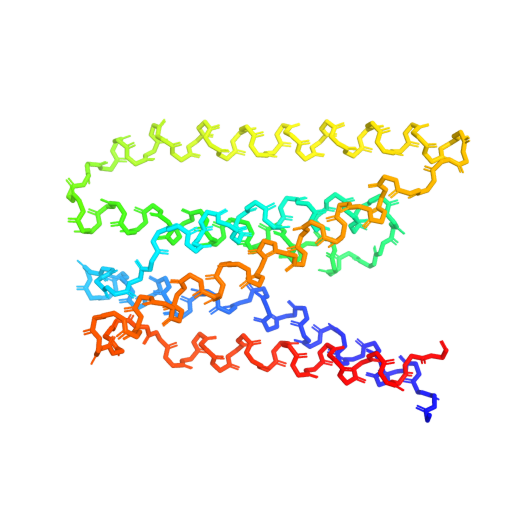N N . GLN A 1 69 ? 1.672 -0.681 9.207 1.00 92.56 69 GLN A N 1
ATOM 506 C CA . GLN A 1 69 ? 1.566 -1.651 8.110 1.00 92.56 69 GLN A CA 1
ATOM 507 C C . GLN A 1 69 ? 0.987 -1.062 6.798 1.00 92.56 69 GLN A C 1
ATOM 509 O O . GLN A 1 69 ? 1.616 -1.248 5.753 1.00 92.56 69 GLN A O 1
ATOM 514 N N . PRO A 1 70 ? -0.119 -0.291 6.799 1.00 93.50 70 PRO A N 1
ATOM 515 C CA . PRO A 1 70 ? -0.659 0.334 5.589 1.00 93.50 70 PRO A CA 1
ATOM 516 C C . PRO A 1 70 ? 0.275 1.379 4.968 1.00 93.50 70 PRO A C 1
ATOM 518 O O . PRO A 1 70 ? 0.303 1.523 3.745 1.00 93.50 70 PRO A O 1
ATOM 521 N N . GLN A 1 71 ? 1.088 2.060 5.786 1.00 95.38 71 GLN A N 1
ATOM 522 C CA . GLN A 1 71 ? 2.098 3.014 5.309 1.00 95.38 71 GLN A CA 1
ATOM 523 C C . GLN A 1 71 ? 3.200 2.297 4.538 1.00 95.38 71 GLN A C 1
ATOM 525 O O . GLN A 1 71 ? 3.610 2.733 3.460 1.00 95.38 71 GLN A O 1
ATOM 530 N N . ILE A 1 72 ? 3.647 1.157 5.072 1.00 94.62 72 ILE A N 1
ATOM 531 C CA . ILE A 1 72 ? 4.628 0.302 4.409 1.00 94.62 72 ILE A CA 1
ATOM 532 C C . ILE A 1 72 ? 4.044 -0.234 3.100 1.00 94.62 72 ILE A C 1
ATOM 534 O O . ILE A 1 72 ? 4.689 -0.113 2.060 1.00 94.62 72 ILE A O 1
ATOM 538 N N . LEU A 1 73 ? 2.811 -0.752 3.117 1.00 94.31 73 LEU A N 1
ATOM 539 C CA . LEU A 1 73 ? 2.132 -1.231 1.912 1.00 94.31 73 LEU A CA 1
ATOM 540 C C . LEU A 1 73 ? 2.035 -0.133 0.845 1.00 94.31 73 LEU A C 1
ATOM 542 O O . LEU A 1 73 ? 2.374 -0.377 -0.314 1.00 94.31 73 LEU A O 1
ATOM 546 N N . CYS A 1 74 ? 1.619 1.077 1.229 1.00 95.44 74 CYS A N 1
ATOM 547 C CA . CYS A 1 74 ? 1.524 2.224 0.330 1.00 95.44 74 CYS A CA 1
ATOM 548 C C . CYS A 1 74 ? 2.885 2.557 -0.297 1.00 95.44 74 CYS A C 1
ATOM 550 O O . CYS A 1 74 ? 3.018 2.608 -1.524 1.00 95.44 74 CYS A O 1
ATOM 552 N N . GLY A 1 75 ? 3.923 2.690 0.533 1.00 95.50 75 GLY A N 1
ATOM 553 C CA . GLY A 1 75 ? 5.278 2.997 0.083 1.00 95.50 75 GLY A CA 1
ATOM 554 C C . GLY A 1 75 ? 5.860 1.928 -0.842 1.00 95.50 75 GLY A C 1
ATOM 555 O O . GLY A 1 75 ? 6.329 2.242 -1.93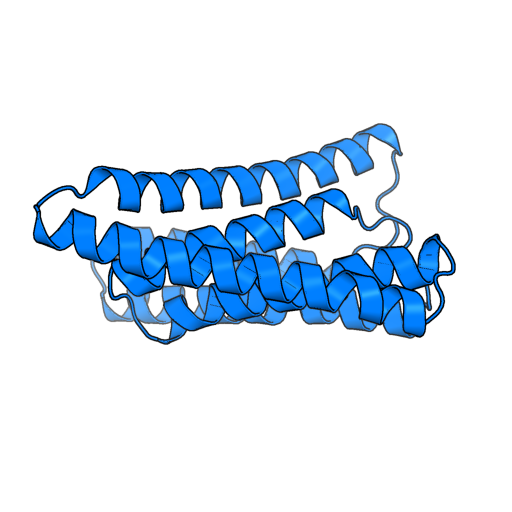8 1.00 95.50 75 GLY A O 1
ATOM 556 N N . LEU A 1 76 ? 5.794 0.654 -0.447 1.00 95.00 76 LEU A N 1
ATOM 557 C CA . LEU A 1 76 ? 6.298 -0.456 -1.258 1.00 95.00 76 LEU A CA 1
ATOM 558 C C . LEU A 1 76 ? 5.520 -0.600 -2.573 1.00 95.00 76 LEU A C 1
ATOM 560 O O . LEU A 1 76 ? 6.122 -0.894 -3.610 1.00 95.00 76 LEU A O 1
ATOM 564 N N . SER A 1 77 ? 4.214 -0.332 -2.568 1.00 94.81 77 SER A N 1
ATOM 565 C CA . SER A 1 77 ? 3.390 -0.335 -3.780 1.00 94.81 77 SER A CA 1
ATOM 566 C C . SER A 1 77 ? 3.791 0.789 -4.738 1.00 94.81 77 SER A C 1
ATOM 568 O O . SER A 1 77 ? 3.959 0.538 -5.929 1.00 94.81 77 SER A O 1
ATOM 570 N N . LEU A 1 78 ? 4.044 2.008 -4.243 1.00 95.44 78 LEU A N 1
ATOM 571 C CA . LEU A 1 78 ? 4.543 3.121 -5.064 1.00 95.44 78 LEU A CA 1
ATOM 572 C C . LEU A 1 78 ? 5.947 2.854 -5.627 1.00 95.44 78 LEU A C 1
ATOM 574 O O . LEU A 1 78 ? 6.208 3.143 -6.799 1.00 95.44 78 LEU A O 1
ATOM 578 N N . VAL A 1 79 ? 6.840 2.257 -4.830 1.00 94.62 79 VAL A N 1
ATOM 579 C CA . VAL A 1 79 ? 8.173 1.823 -5.288 1.00 94.62 79 VAL A CA 1
ATOM 580 C C . VAL A 1 79 ? 8.046 0.789 -6.407 1.00 94.62 79 VAL A C 1
ATOM 582 O O . VAL A 1 79 ? 8.690 0.895 -7.451 1.00 94.62 79 VAL A O 1
ATOM 585 N N . THR A 1 80 ? 7.178 -0.197 -6.227 1.00 92.81 80 THR A N 1
ATOM 586 C CA . THR A 1 80 ? 6.958 -1.249 -7.220 1.00 92.81 80 THR A CA 1
ATOM 587 C C . THR A 1 80 ? 6.305 -0.688 -8.489 1.00 92.81 80 THR A C 1
ATOM 589 O O . THR A 1 80 ? 6.716 -1.003 -9.607 1.00 92.81 80 THR A O 1
ATOM 592 N N . TRP A 1 81 ? 5.352 0.233 -8.339 1.00 94.88 81 TRP A N 1
ATOM 593 C CA . TRP A 1 81 ? 4.718 0.944 -9.445 1.00 94.88 81 TRP A CA 1
ATOM 594 C C . TRP A 1 81 ? 5.725 1.736 -10.285 1.00 94.88 81 TRP A C 1
ATOM 596 O O . TRP A 1 81 ? 5.693 1.675 -11.521 1.00 94.88 81 TRP A O 1
ATOM 606 N N . ILE A 1 82 ? 6.647 2.457 -9.637 1.00 93.75 82 ILE A N 1
ATOM 607 C CA . ILE A 1 82 ? 7.671 3.217 -10.354 1.00 93.75 82 ILE A CA 1
ATOM 608 C C . ILE A 1 82 ? 8.716 2.301 -10.994 1.00 93.75 82 ILE A C 1
ATOM 610 O O . ILE A 1 82 ? 9.192 2.624 -12.082 1.00 93.75 82 ILE A O 1
ATOM 614 N N . GLN A 1 83 ? 9.018 1.139 -10.399 1.00 91.25 83 GLN A N 1
ATOM 615 C CA . GLN A 1 83 ? 9.854 0.112 -11.031 1.00 91.25 83 GLN A CA 1
ATOM 616 C C . GLN A 1 83 ? 9.235 -0.387 -12.342 1.00 91.25 83 GLN A C 1
ATOM 618 O O . GLN A 1 83 ? 9.954 -0.477 -13.337 1.00 91.25 83 GLN A O 1
ATOM 623 N N . CYS A 1 84 ? 7.916 -0.622 -12.393 1.00 89.62 84 CYS A N 1
ATOM 624 C CA . CYS A 1 84 ? 7.244 -0.990 -13.645 1.00 89.62 84 CYS A CA 1
ATOM 625 C C . CYS A 1 84 ? 7.443 0.070 -14.739 1.00 89.62 84 CYS A C 1
ATOM 627 O O . CYS A 1 84 ? 7.715 -0.255 -15.892 1.00 89.62 84 CYS A O 1
ATOM 629 N N . HIS A 1 85 ? 7.347 1.355 -14.390 1.00 88.50 85 HIS A N 1
ATOM 630 C CA . HIS A 1 85 ? 7.538 2.449 -15.347 1.00 88.50 85 HIS A CA 1
ATOM 631 C C . HIS A 1 85 ? 9.008 2.637 -15.746 1.00 88.50 85 HIS A C 1
ATOM 633 O O . HIS A 1 85 ? 9.307 2.927 -16.905 1.00 88.50 85 HIS A O 1
ATOM 639 N N . TYR A 1 86 ? 9.928 2.459 -14.801 1.00 90.44 86 TYR A N 1
ATOM 640 C CA . TYR A 1 86 ? 11.361 2.582 -15.035 1.00 90.44 86 TYR A CA 1
ATOM 641 C C . TYR A 1 86 ? 11.877 1.488 -15.976 1.00 90.44 86 TYR A C 1
ATOM 643 O O . TYR A 1 86 ? 12.501 1.808 -16.988 1.00 90.44 86 TYR A O 1
ATOM 651 N N . TYR A 1 87 ? 11.577 0.220 -15.681 1.00 88.25 87 TYR A N 1
ATOM 652 C CA . TYR A 1 87 ? 12.109 -0.914 -16.435 1.00 88.25 87 TYR A CA 1
ATOM 653 C C . TYR A 1 87 ? 11.356 -1.166 -17.750 1.00 88.25 87 TYR A C 1
ATOM 655 O O . TYR A 1 87 ? 11.995 -1.301 -18.790 1.00 88.25 87 TYR A O 1
ATOM 663 N N . GLU A 1 88 ? 10.017 -1.144 -17.756 1.00 85.88 88 GLU A N 1
ATOM 664 C CA . GLU A 1 88 ? 9.249 -1.506 -18.962 1.00 85.88 88 GLU A CA 1
ATOM 665 C C . GLU A 1 88 ? 9.059 -0.324 -19.923 1.00 85.88 88 GLU A C 1
ATOM 667 O O . GLU A 1 88 ? 9.106 -0.490 -21.140 1.00 85.88 88 GLU A O 1
ATOM 672 N N . ARG A 1 89 ? 8.870 0.899 -19.402 1.00 81.88 89 ARG A N 1
ATOM 673 C CA . ARG A 1 89 ? 8.674 2.106 -20.234 1.00 81.88 89 ARG A CA 1
ATOM 674 C C . ARG A 1 89 ? 9.953 2.918 -20.441 1.00 81.88 89 ARG A C 1
ATOM 676 O O . ARG A 1 89 ? 9.884 4.011 -21.004 1.00 81.88 89 ARG A O 1
ATOM 683 N N . ARG A 1 90 ? 11.104 2.405 -19.980 1.00 85.19 90 ARG A N 1
ATOM 684 C CA . ARG A 1 90 ? 12.433 3.043 -20.064 1.00 85.19 90 ARG A CA 1
ATOM 685 C C . ARG A 1 90 ? 12.440 4.497 -19.580 1.00 85.19 90 ARG A C 1
ATOM 687 O O . ARG A 1 90 ? 13.080 5.364 -20.177 1.00 85.19 90 ARG A O 1
ATOM 694 N N . TRP A 1 91 ? 11.694 4.799 -18.519 1.00 87.81 91 TRP A N 1
ATOM 695 C CA . TRP A 1 91 ? 11.695 6.148 -17.956 1.00 87.81 91 TRP A CA 1
ATOM 696 C C . TRP A 1 91 ? 13.071 6.501 -17.391 1.00 87.81 91 TRP A C 1
ATOM 698 O O . TRP A 1 91 ? 13.769 5.673 -16.813 1.00 87.81 91 TRP A O 1
ATOM 708 N N . THR A 1 92 ? 13.470 7.763 -17.528 1.00 90.56 92 THR A N 1
ATOM 709 C CA . THR A 1 92 ? 14.692 8.250 -16.884 1.00 90.56 92 THR A CA 1
ATOM 710 C C . THR A 1 92 ? 14.470 8.389 -15.378 1.00 90.56 92 THR A C 1
ATOM 712 O O . THR A 1 92 ? 13.368 8.708 -14.928 1.00 90.56 92 THR A O 1
ATOM 715 N N . LYS A 1 93 ? 15.535 8.225 -14.577 1.00 87.31 93 LYS A N 1
ATOM 716 C CA . LYS A 1 93 ? 15.465 8.355 -13.107 1.00 87.31 93 LYS A CA 1
ATOM 717 C C . LYS A 1 93 ? 14.845 9.691 -12.668 1.00 87.31 93 LYS A C 1
ATOM 719 O O . LYS A 1 93 ? 14.048 9.722 -11.738 1.00 87.31 93 LYS A O 1
ATOM 724 N N . ARG A 1 94 ? 15.146 10.782 -13.388 1.00 87.38 94 ARG A N 1
ATOM 725 C CA . ARG A 1 94 ? 14.555 12.111 -13.150 1.00 87.38 94 ARG A CA 1
ATOM 726 C C . ARG A 1 94 ? 13.041 12.112 -13.354 1.00 87.38 94 ARG A C 1
ATOM 728 O O . ARG A 1 94 ? 12.323 12.610 -12.499 1.00 87.38 94 ARG A O 1
ATOM 735 N N . ARG A 1 95 ? 12.549 11.516 -14.448 1.00 91.25 95 ARG A N 1
ATOM 736 C CA . ARG A 1 95 ? 11.106 11.399 -14.709 1.00 91.25 95 ARG A CA 1
ATOM 737 C C . ARG A 1 95 ? 10.409 10.572 -13.634 1.00 91.25 95 ARG A C 1
ATOM 739 O O . ARG A 1 95 ? 9.331 10.953 -13.198 1.00 91.25 95 ARG A O 1
ATOM 746 N N . CYS A 1 96 ? 11.038 9.493 -13.176 1.00 90.56 96 CYS A N 1
ATOM 747 C CA . CYS A 1 96 ? 10.502 8.687 -12.085 1.00 90.56 96 CYS A CA 1
ATOM 748 C C . CYS A 1 96 ? 10.330 9.505 -10.798 1.00 90.56 96 CYS A C 1
ATOM 750 O O . CYS A 1 96 ? 9.246 9.508 -10.225 1.00 90.56 96 CYS A O 1
ATOM 752 N N . VAL A 1 97 ? 11.365 10.249 -10.392 1.00 91.38 97 VAL A N 1
ATOM 753 C CA . VAL A 1 97 ? 11.329 11.107 -9.195 1.00 91.38 97 VAL A CA 1
ATOM 754 C C . VAL A 1 97 ? 10.282 12.219 -9.325 1.00 91.38 97 VAL A C 1
ATOM 756 O O . VAL A 1 97 ? 9.488 12.419 -8.410 1.00 91.38 97 VAL A O 1
ATOM 759 N N . MET A 1 98 ? 10.222 12.892 -10.478 1.00 93.25 98 MET A N 1
ATOM 760 C CA . MET A 1 98 ? 9.243 13.958 -10.730 1.00 93.25 98 MET A CA 1
ATOM 761 C C . MET A 1 98 ? 7.787 13.482 -10.679 1.00 93.25 98 MET A C 1
ATOM 763 O O . MET A 1 98 ? 6.908 14.3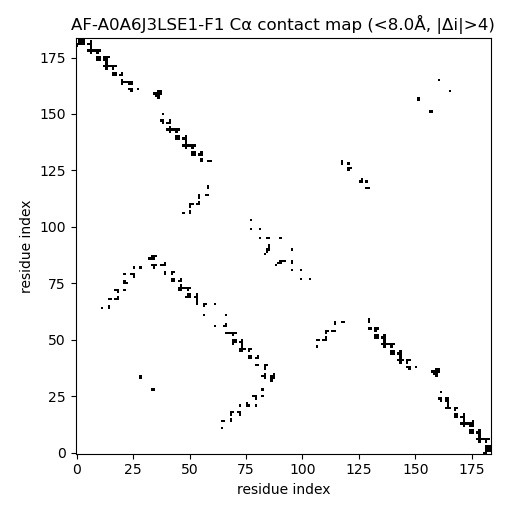04 -10.465 1.00 93.25 98 MET A O 1
ATOM 767 N N . VAL A 1 99 ? 7.519 12.190 -10.893 1.00 93.31 99 VAL A N 1
ATOM 768 C CA . VAL A 1 99 ? 6.160 11.629 -10.843 1.00 93.31 99 VAL A CA 1
ATOM 769 C C . VAL A 1 99 ? 5.851 11.030 -9.473 1.00 93.31 99 VAL A C 1
ATOM 771 O O . VAL A 1 99 ? 4.770 11.263 -8.943 1.00 93.31 99 VAL A O 1
ATOM 774 N N . ILE A 1 100 ? 6.778 10.278 -8.874 1.00 94.19 100 ILE A N 1
ATOM 775 C CA . ILE A 1 100 ? 6.513 9.603 -7.597 1.00 94.19 100 ILE A CA 1
ATOM 776 C C . ILE A 1 100 ? 6.364 10.592 -6.438 1.00 94.19 100 ILE A C 1
ATOM 778 O O . ILE A 1 100 ? 5.504 10.384 -5.593 1.00 94.19 100 ILE A O 1
ATOM 782 N N . LEU A 1 101 ? 7.146 11.678 -6.408 1.00 94.44 101 LEU A N 1
ATOM 783 C CA . LEU A 1 101 ? 7.080 12.673 -5.335 1.00 94.44 101 LEU A CA 1
ATOM 784 C C . LEU A 1 101 ? 5.715 13.372 -5.239 1.00 94.44 101 LEU A C 1
ATOM 786 O O . LEU A 1 101 ? 5.146 13.366 -4.149 1.00 94.44 101 LEU A O 1
ATOM 790 N N . PRO A 1 102 ? 5.141 13.943 -6.319 1.00 96.00 102 PRO A N 1
ATOM 791 C CA . PRO A 1 102 ? 3.822 14.563 -6.230 1.00 96.00 102 PRO A CA 1
ATOM 792 C C . PRO A 1 102 ? 2.708 13.547 -5.973 1.00 96.00 102 PRO A C 1
ATOM 794 O O . PRO A 1 102 ? 1.754 13.882 -5.280 1.00 96.00 102 PRO A O 1
ATOM 797 N N . VAL A 1 103 ? 2.820 12.311 -6.478 1.00 94.94 103 VAL A N 1
ATOM 798 C CA . VAL A 1 103 ? 1.847 11.246 -6.177 1.00 94.94 103 VAL A CA 1
ATOM 799 C C . VAL A 1 103 ? 1.906 10.855 -4.699 1.00 94.94 103 VAL A C 1
ATOM 801 O O . VAL A 1 103 ? 0.877 10.812 -4.037 1.00 94.94 103 VAL A O 1
ATOM 804 N N . ALA A 1 104 ? 3.097 10.630 -4.146 1.00 95.44 104 ALA A N 1
ATOM 805 C CA . ALA A 1 104 ? 3.257 10.322 -2.727 1.00 95.44 104 ALA A CA 1
ATOM 806 C C . ALA A 1 104 ? 2.793 11.492 -1.844 1.00 95.44 104 ALA A C 1
ATOM 808 O O . ALA A 1 104 ? 2.090 11.283 -0.859 1.00 95.44 104 ALA A O 1
ATOM 809 N N . GLY A 1 105 ? 3.131 12.729 -2.224 1.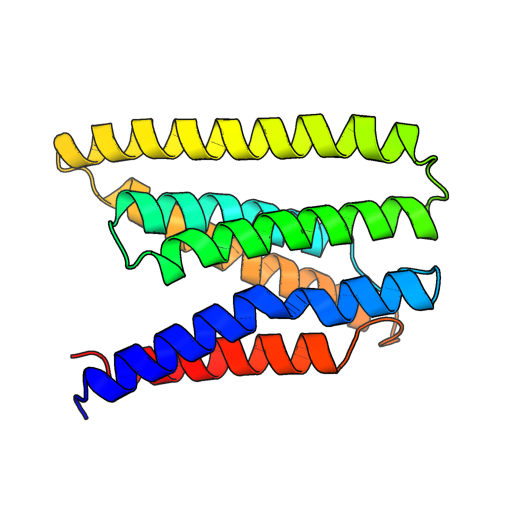00 96.81 105 GLY A N 1
ATOM 810 C CA . GLY A 1 105 ? 2.704 13.934 -1.518 1.00 96.81 105 GLY A CA 1
ATOM 811 C C . GLY A 1 105 ? 1.188 14.134 -1.535 1.00 96.81 105 GLY A C 1
ATOM 812 O O . GLY A 1 105 ? 0.612 14.482 -0.507 1.00 96.81 105 GLY A O 1
ATOM 813 N N . SER A 1 106 ? 0.521 13.873 -2.664 1.00 96.69 106 SER A N 1
ATOM 814 C CA . SER A 1 106 ? -0.940 13.970 -2.747 1.00 96.69 106 SER A CA 1
ATOM 815 C C . SER A 1 106 ? -1.637 12.872 -1.945 1.00 96.69 106 SER A C 1
ATOM 817 O O . SER A 1 106 ? -2.625 13.157 -1.274 1.00 96.69 106 SER A O 1
ATOM 819 N N . MET A 1 107 ? -1.100 11.649 -1.943 1.00 96.62 107 MET A N 1
ATOM 820 C CA . MET A 1 107 ? -1.611 10.541 -1.132 1.00 96.62 107 MET A CA 1
ATOM 821 C C . MET A 1 107 ? -1.458 10.813 0.366 1.00 96.62 107 MET A C 1
ATOM 823 O O . MET A 1 107 ? -2.430 10.669 1.102 1.00 96.62 107 MET A O 1
ATOM 827 N N . ALA A 1 108 ? -0.291 11.296 0.803 1.00 96.00 108 ALA A N 1
ATOM 828 C CA . ALA A 1 108 ? -0.060 11.689 2.193 1.00 96.00 108 ALA A CA 1
ATOM 829 C C . ALA A 1 108 ? -0.946 12.876 2.612 1.00 96.00 108 ALA A C 1
ATOM 831 O O . ALA A 1 108 ? -1.527 12.872 3.695 1.00 96.00 108 ALA A O 1
ATOM 832 N N . GLY A 1 109 ? -1.098 13.883 1.746 1.00 96.75 109 GLY A N 1
ATOM 833 C CA . GLY A 1 109 ? -1.991 15.015 1.997 1.00 96.75 109 GLY A CA 1
ATOM 834 C C . GLY A 1 109 ? -3.457 14.592 2.112 1.00 96.75 109 GLY A C 1
ATOM 835 O O . GLY A 1 109 ? -4.163 15.059 3.005 1.00 96.75 109 GLY A O 1
ATOM 836 N N . LEU A 1 110 ? -3.903 13.675 1.247 1.00 96.62 110 LEU A N 1
ATOM 837 C CA . LEU A 1 110 ? -5.247 13.104 1.295 1.00 96.62 110 LEU A CA 1
ATOM 838 C C . LEU A 1 110 ? -5.466 12.303 2.581 1.00 96.62 110 LEU A C 1
ATOM 840 O O . LEU A 1 110 ? -6.488 12.480 3.236 1.00 96.62 110 LEU A O 1
ATOM 844 N N . GLU A 1 111 ? -4.506 11.462 2.961 1.00 96.12 111 GLU A N 1
ATOM 845 C CA . GLU A 1 111 ? -4.548 10.692 4.203 1.00 96.12 111 GLU A CA 1
ATOM 846 C C . GLU A 1 111 ? -4.691 11.598 5.427 1.00 96.12 111 GLU A C 1
ATOM 848 O O . GLU A 1 111 ? -5.633 11.454 6.205 1.00 96.12 111 GLU A O 1
ATOM 853 N N . VAL A 1 112 ? -3.801 12.582 5.563 1.00 96.56 112 VAL A N 1
ATOM 854 C CA . VAL A 1 112 ? -3.826 13.535 6.677 1.00 96.56 112 VAL A CA 1
ATOM 855 C C . VAL A 1 112 ? -5.142 14.317 6.693 1.00 96.56 112 VAL A C 1
ATOM 857 O O . VAL A 1 112 ? -5.775 14.438 7.743 1.00 96.56 112 VAL A O 1
ATOM 860 N N . GLY A 1 113 ? -5.595 14.802 5.533 1.00 96.38 113 GLY A N 1
ATOM 861 C CA . GLY A 1 113 ? -6.870 15.508 5.402 1.00 96.38 113 GLY A CA 1
ATOM 862 C C . GLY A 1 113 ? -8.065 14.658 5.842 1.00 96.38 113 GLY A C 1
ATOM 863 O O . GLY A 1 113 ? -8.912 15.131 6.603 1.00 96.38 113 GLY A O 1
ATOM 864 N N . LEU A 1 114 ? -8.108 13.388 5.427 1.00 95.62 114 LEU A N 1
ATOM 865 C CA . LEU A 1 114 ? -9.147 12.441 5.829 1.00 95.62 114 LEU A CA 1
ATOM 866 C C . LEU A 1 114 ? -9.087 12.126 7.326 1.00 95.62 114 LEU A C 1
ATOM 868 O O . LEU A 1 114 ? -10.134 12.098 7.966 1.00 95.62 114 LEU A O 1
ATOM 872 N N . ILE A 1 115 ? -7.899 11.956 7.915 1.00 95.12 115 ILE A N 1
ATOM 873 C CA . ILE A 1 115 ? -7.751 11.721 9.361 1.00 95.12 115 ILE A CA 1
ATOM 874 C C . ILE A 1 115 ? -8.364 12.873 10.160 1.00 95.12 115 ILE A C 1
ATOM 876 O O . ILE A 1 115 ? -9.159 12.633 11.070 1.00 95.12 115 ILE A O 1
ATOM 880 N N . PHE A 1 116 ? -8.038 14.125 9.824 1.00 95.50 116 PHE A N 1
ATOM 881 C CA . PHE A 1 116 ? -8.608 15.284 10.516 1.00 95.50 116 PHE A CA 1
ATOM 882 C C . PHE A 1 116 ? -10.123 15.391 10.311 1.00 95.50 116 PHE A C 1
ATOM 884 O O . PHE A 1 116 ? -10.857 15.603 11.280 1.00 95.50 116 PHE A O 1
ATOM 891 N N . ALA A 1 117 ? -10.603 15.197 9.079 1.00 93.94 117 ALA A N 1
ATOM 892 C CA . ALA A 1 117 ? -12.028 15.259 8.760 1.00 93.94 117 ALA A CA 1
ATOM 893 C C . ALA A 1 117 ? -12.839 14.186 9.505 1.00 93.94 117 ALA A C 1
ATOM 895 O O . ALA A 1 117 ? -13.884 14.479 10.089 1.00 93.94 117 ALA A O 1
ATOM 896 N N . LEU A 1 118 ? -12.343 12.949 9.536 1.00 93.81 118 LEU A N 1
ATOM 897 C CA . LEU A 1 118 ? -13.015 11.830 10.191 1.00 93.81 118 LEU A CA 1
ATOM 898 C C . LEU A 1 118 ? -12.950 11.922 11.712 1.00 93.81 118 LEU A C 1
ATOM 900 O O . LEU A 1 118 ? -13.956 11.660 12.365 1.00 93.81 118 LEU A O 1
ATOM 904 N N . ARG A 1 119 ? -11.828 12.374 12.289 1.00 92.06 119 ARG A N 1
ATOM 905 C CA . ARG A 1 119 ? -11.756 12.671 13.731 1.00 92.06 119 ARG A CA 1
ATOM 906 C C . ARG A 1 119 ? -12.776 13.736 14.130 1.00 92.06 119 ARG A C 1
ATOM 908 O O . ARG A 1 119 ? -13.464 13.571 15.134 1.00 92.06 119 ARG A O 1
ATOM 915 N N . ALA A 1 120 ? -12.934 14.788 13.324 1.00 91.81 120 ALA A N 1
ATOM 916 C CA . ALA A 1 120 ? -13.967 15.798 13.549 1.00 91.81 120 ALA A CA 1
ATOM 917 C C . ALA A 1 120 ? -15.393 15.224 13.449 1.00 91.81 120 ALA A C 1
ATOM 919 O O . ALA A 1 120 ? -16.259 15.595 14.241 1.00 91.81 120 ALA A O 1
ATOM 920 N N . GLY A 1 121 ? -15.633 14.295 12.518 1.00 90.00 121 GLY A N 1
ATOM 921 C CA . GLY A 1 121 ? -16.900 13.566 12.400 1.00 90.00 121 GLY A CA 1
ATOM 922 C C . GLY A 1 121 ? -17.194 12.661 13.602 1.00 90.00 121 GLY A C 1
ATOM 923 O O . GLY A 1 121 ? -18.309 12.674 14.124 1.00 90.00 121 GLY A O 1
ATOM 924 N N . MET A 1 122 ? -16.182 11.950 14.105 1.00 88.69 122 MET A N 1
ATOM 925 C CA . MET A 1 122 ? -16.307 11.092 15.285 1.00 88.69 122 MET A CA 1
ATOM 926 C C . MET A 1 122 ? -16.624 11.881 16.554 1.00 88.69 122 MET A C 1
ATOM 928 O O . MET A 1 122 ? -17.459 11.439 17.338 1.00 88.69 122 MET A O 1
ATOM 932 N N . MET A 1 123 ? -16.040 13.072 16.736 1.00 88.50 123 MET A N 1
ATOM 933 C CA . MET A 1 123 ? -16.399 13.959 17.855 1.00 88.50 123 MET A CA 1
ATOM 934 C C . MET A 1 123 ? -17.879 14.372 17.834 1.00 88.50 123 MET A C 1
ATOM 936 O O . MET A 1 123 ? -18.438 14.713 18.870 1.00 88.50 123 MET A O 1
ATOM 940 N N . ARG A 1 124 ? -18.529 14.324 16.664 1.00 90.88 124 ARG A N 1
ATOM 941 C CA . ARG A 1 124 ? -19.968 14.579 16.487 1.00 90.88 124 ARG A CA 1
ATOM 942 C C . ARG A 1 124 ? -20.817 13.300 16.536 1.00 90.88 124 ARG A C 1
ATOM 944 O O . ARG A 1 124 ? -21.997 13.351 16.210 1.00 90.88 124 ARG A O 1
ATOM 951 N N . GLY A 1 125 ? -20.228 12.158 16.899 1.00 88.50 125 GLY A N 1
ATOM 952 C CA . GLY A 1 125 ? -20.905 10.860 16.985 1.00 88.50 125 GLY A CA 1
ATOM 953 C C . GLY A 1 125 ? -21.147 10.161 15.641 1.00 88.50 125 GLY A C 1
ATOM 954 O O . GLY A 1 125 ? -21.858 9.160 15.593 1.00 88.50 125 GLY A O 1
ATOM 955 N N . VAL A 1 126 ? -20.576 10.653 14.537 1.00 89.88 126 VAL A N 1
ATOM 956 C CA . VAL A 1 126 ? -20.802 10.099 13.193 1.00 89.88 126 VAL A CA 1
ATOM 957 C C . VAL A 1 126 ? -19.701 9.091 12.848 1.00 89.88 126 VAL A C 1
ATOM 959 O O . VAL A 1 126 ? -18.595 9.474 12.475 1.00 89.88 126 VAL A O 1
ATOM 962 N N . VAL A 1 127 ? -20.008 7.795 12.961 1.00 89.25 127 VAL A N 1
ATOM 963 C CA . VAL A 1 127 ? -19.025 6.698 12.796 1.00 89.25 127 VAL A CA 1
ATOM 964 C C . VAL A 1 127 ? -19.003 6.055 11.405 1.00 89.25 127 VAL A C 1
ATOM 966 O O . VAL A 1 127 ? -17.967 5.542 10.988 1.00 89.25 127 VAL A O 1
ATOM 969 N N . TRP A 1 128 ? -20.105 6.121 10.648 1.00 90.31 128 TRP A N 1
ATOM 970 C CA . TRP A 1 128 ? -20.217 5.475 9.329 1.00 90.31 128 TRP A CA 1
ATOM 971 C C . TRP A 1 128 ? -19.110 5.850 8.317 1.00 90.31 128 TRP A C 1
ATOM 973 O O . TRP A 1 128 ? -18.704 4.966 7.559 1.00 90.31 128 TRP A O 1
ATOM 983 N N . PRO A 1 129 ? -18.561 7.089 8.286 1.00 92.75 129 PRO A N 1
ATOM 984 C CA . PRO A 1 129 ? -17.517 7.446 7.329 1.00 92.75 129 PRO A CA 1
ATOM 985 C C . PRO A 1 129 ? -16.199 6.704 7.585 1.00 92.75 129 PRO A C 1
ATOM 987 O O . PRO A 1 129 ? -15.465 6.417 6.646 1.00 92.75 129 PRO A O 1
ATOM 990 N N . VAL A 1 130 ? -15.918 6.354 8.844 1.00 91.75 130 VAL A N 1
ATOM 991 C CA . VAL A 1 130 ? -14.734 5.570 9.232 1.00 91.75 130 VAL A CA 1
ATOM 992 C C . VAL A 1 130 ? -14.885 4.121 8.769 1.00 91.75 130 VAL A C 1
ATOM 994 O O . VAL A 1 130 ? -13.952 3.528 8.238 1.00 91.75 130 VAL A O 1
ATOM 997 N N . THR A 1 131 ? -16.083 3.548 8.889 1.00 91.25 131 THR A N 1
ATOM 998 C CA . THR A 1 131 ? -16.366 2.215 8.337 1.00 91.25 131 THR A CA 1
ATOM 999 C C . THR A 1 131 ? -16.270 2.212 6.810 1.00 91.25 131 THR A C 1
ATOM 1001 O O . THR A 1 131 ? -15.759 1.257 6.227 1.00 91.25 131 THR A O 1
ATOM 1004 N N . LEU A 1 132 ? -16.703 3.290 6.147 1.00 93.44 132 LEU A N 1
ATOM 1005 C CA . LEU A 1 132 ? -16.596 3.414 4.694 1.00 93.44 132 LEU A CA 1
ATOM 1006 C C . LEU A 1 132 ? -15.137 3.360 4.217 1.00 93.44 132 LEU A C 1
ATOM 1008 O O . LEU A 1 132 ? -14.868 2.691 3.221 1.00 93.44 132 LEU A O 1
ATOM 1012 N N . THR A 1 133 ? -14.187 4.005 4.907 1.00 93.88 133 THR A N 1
ATOM 1013 C CA . THR A 1 133 ? -12.771 3.935 4.499 1.00 93.88 133 THR A CA 1
ATOM 1014 C C . THR A 1 133 ? -12.219 2.515 4.594 1.00 93.88 133 THR A C 1
ATOM 1016 O O . THR A 1 133 ? -11.500 2.097 3.689 1.00 93.88 133 THR A O 1
ATOM 1019 N N . ALA A 1 134 ? -12.616 1.738 5.608 1.00 92.62 134 ALA A N 1
ATOM 1020 C CA . ALA A 1 134 ? -12.255 0.322 5.711 1.00 92.62 134 ALA A CA 1
ATOM 1021 C C . ALA A 1 134 ? -12.827 -0.513 4.549 1.00 92.62 134 ALA A C 1
ATOM 1023 O O . ALA A 1 134 ? -12.104 -1.291 3.925 1.00 92.62 134 ALA A O 1
ATOM 1024 N N . VAL A 1 135 ? -14.106 -0.315 4.209 1.00 94.69 135 VAL A N 1
ATOM 1025 C CA . VAL A 1 135 ? -14.761 -1.018 3.090 1.00 94.69 135 VAL A CA 1
ATOM 1026 C C . VAL A 1 135 ? -14.093 -0.671 1.76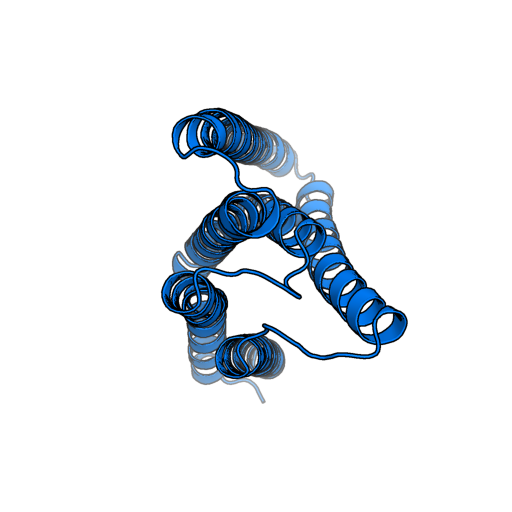0 1.00 94.69 135 VAL A C 1
ATOM 1028 O O . VAL A 1 135 ? -13.791 -1.561 0.967 1.00 94.69 135 VAL A O 1
ATOM 1031 N N . LEU A 1 136 ? -13.817 0.611 1.515 1.00 95.38 136 LEU A N 1
ATOM 1032 C CA . LEU A 1 136 ? -13.140 1.055 0.297 1.00 95.38 136 LEU A CA 1
ATOM 1033 C C . LEU A 1 136 ? -11.709 0.508 0.204 1.00 95.38 136 LEU A C 1
ATOM 1035 O O . LEU A 1 136 ? -11.290 0.102 -0.880 1.00 95.38 136 LEU A O 1
ATOM 1039 N N . ALA A 1 137 ? -10.979 0.442 1.321 1.00 94.69 137 ALA A N 1
ATOM 1040 C CA . ALA A 1 137 ? -9.654 -0.169 1.359 1.00 94.69 137 ALA A CA 1
ATOM 1041 C C . ALA A 1 137 ? -9.706 -1.651 0.958 1.00 94.69 137 ALA A C 1
ATOM 1043 O O . ALA A 1 137 ? -8.969 -2.072 0.065 1.00 94.69 137 ALA A O 1
ATOM 1044 N N . ALA A 1 138 ? -10.622 -2.425 1.552 1.00 93.12 138 ALA A N 1
ATOM 1045 C CA . ALA A 1 138 ? -10.813 -3.835 1.218 1.00 93.12 138 ALA A CA 1
ATOM 1046 C C . ALA A 1 138 ? -11.189 -4.029 -0.262 1.00 93.12 138 ALA A C 1
ATOM 1048 O O . ALA A 1 138 ? -10.629 -4.891 -0.943 1.00 93.12 138 ALA A O 1
ATOM 1049 N N . LEU A 1 139 ? -12.079 -3.182 -0.792 1.00 95.69 139 LEU A N 1
ATOM 1050 C CA . LEU A 1 139 ? -12.450 -3.195 -2.208 1.00 95.69 139 LEU A CA 1
ATOM 1051 C C . LEU A 1 139 ? -11.250 -2.917 -3.118 1.00 95.69 139 LEU A C 1
ATOM 1053 O O . LEU A 1 139 ? -11.077 -3.609 -4.116 1.00 95.69 139 LEU A O 1
ATOM 1057 N N . PHE A 1 140 ? -10.400 -1.942 -2.796 1.00 94.44 140 PHE A N 1
ATOM 1058 C CA . PHE A 1 140 ? -9.218 -1.635 -3.604 1.00 94.44 140 PHE A CA 1
ATOM 1059 C C . PHE A 1 140 ? -8.163 -2.744 -3.568 1.00 94.44 140 PHE A C 1
ATOM 1061 O O . PHE A 1 140 ? -7.592 -3.054 -4.616 1.00 94.44 140 PHE A O 1
ATOM 1068 N N . LEU A 1 141 ? -7.943 -3.391 -2.418 1.00 93.00 141 LEU A N 1
ATOM 1069 C CA . LEU A 1 141 ? -7.074 -4.572 -2.331 1.00 93.00 141 LEU A CA 1
ATOM 1070 C C . LEU A 1 141 ? -7.598 -5.700 -3.223 1.00 93.00 141 LEU A C 1
ATOM 1072 O O . LEU A 1 141 ? -6.861 -6.198 -4.080 1.00 93.00 141 LEU A O 1
ATOM 1076 N N . ALA A 1 142 ? -8.887 -6.028 -3.088 1.00 92.12 142 ALA A N 1
ATOM 1077 C CA . ALA A 1 142 ? -9.546 -7.072 -3.866 1.00 92.12 142 ALA A CA 1
ATOM 1078 C C . ALA A 1 142 ? -9.534 -6.766 -5.371 1.00 92.12 142 ALA A C 1
ATOM 1080 O O . ALA A 1 142 ? -9.207 -7.635 -6.177 1.00 92.12 142 ALA A O 1
ATOM 1081 N N . LEU A 1 143 ? -9.825 -5.523 -5.768 1.00 93.00 143 LEU A N 1
ATOM 1082 C CA . LEU A 1 143 ? -9.759 -5.085 -7.163 1.00 93.00 143 LEU A CA 1
ATOM 1083 C C . LEU A 1 143 ? -8.329 -5.122 -7.708 1.00 93.00 143 LEU A C 1
ATOM 1085 O O . LEU A 1 143 ? -8.137 -5.467 -8.874 1.00 93.00 143 LEU A O 1
ATOM 1089 N N . GLY A 1 144 ? -7.327 -4.796 -6.888 1.00 89.06 144 GLY A N 1
ATOM 1090 C CA . GLY A 1 144 ? -5.920 -4.917 -7.257 1.00 89.06 144 GLY A CA 1
ATOM 1091 C C . GLY A 1 144 ? -5.558 -6.361 -7.596 1.00 89.06 144 GLY A C 1
ATOM 1092 O O . GLY A 1 144 ? -5.058 -6.631 -8.691 1.00 89.06 144 GLY A O 1
ATOM 1093 N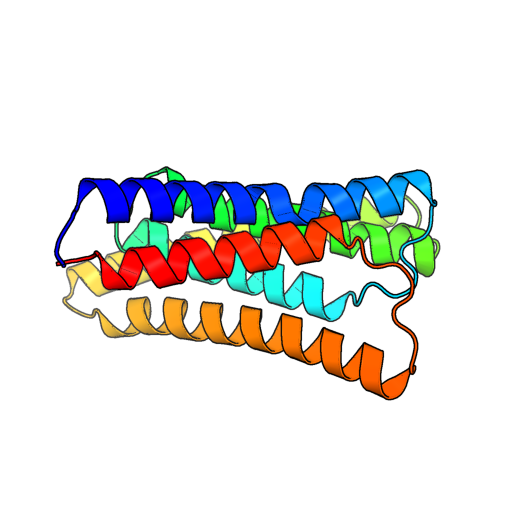 N . VAL A 1 145 ? -5.890 -7.291 -6.697 1.00 89.06 145 VAL A N 1
ATOM 1094 C CA . VAL A 1 145 ? -5.673 -8.733 -6.886 1.00 89.06 145 VAL A CA 1
ATOM 1095 C C . VAL A 1 145 ? -6.451 -9.250 -8.098 1.00 89.06 145 VAL A C 1
ATOM 1097 O O . VAL A 1 145 ? -5.887 -9.913 -8.970 1.00 89.06 145 VAL A O 1
ATOM 1100 N N . LEU A 1 146 ? -7.729 -8.883 -8.227 1.00 88.06 146 LEU A N 1
ATOM 1101 C CA . LEU A 1 146 ? -8.569 -9.253 -9.366 1.00 88.06 146 LEU A CA 1
ATOM 1102 C C . LEU A 1 146 ? -7.963 -8.775 -10.686 1.00 88.06 146 LEU A C 1
ATOM 1104 O O . LEU A 1 146 ? -7.915 -9.525 -11.661 1.00 88.06 146 LEU A O 1
ATOM 1108 N N . ARG A 1 147 ? -7.472 -7.533 -10.735 1.00 85.81 147 ARG A N 1
ATOM 1109 C CA . ARG A 1 147 ? -6.865 -6.974 -11.943 1.00 85.81 147 ARG A CA 1
ATOM 1110 C C . ARG A 1 147 ? -5.632 -7.758 -12.374 1.00 85.81 147 ARG A C 1
ATOM 1112 O O . ARG A 1 147 ? -5.375 -7.864 -13.573 1.00 85.81 147 ARG A O 1
ATOM 1119 N N . HIS A 1 148 ? -4.900 -8.304 -11.414 1.00 83.00 148 HIS A N 1
ATOM 1120 C CA . HIS A 1 148 ? -3.762 -9.165 -11.671 1.00 83.00 148 HIS A CA 1
ATOM 1121 C C . HIS A 1 148 ? -4.182 -10.545 -12.195 1.00 83.00 148 HIS A C 1
ATOM 1123 O O . HIS A 1 148 ? -3.654 -10.999 -13.207 1.00 83.00 148 HIS A O 1
ATOM 1129 N N . TYR A 1 149 ? -5.205 -11.167 -11.602 1.00 84.25 149 TYR A N 1
ATOM 1130 C CA . TYR A 1 149 ? -5.763 -12.426 -12.112 1.00 84.25 149 TYR A CA 1
ATOM 1131 C C . TYR A 1 149 ? -6.317 -12.303 -13.536 1.00 84.25 149 TYR A C 1
ATOM 1133 O O . TYR A 1 149 ? -6.096 -13.187 -14.365 1.00 84.25 149 TYR A O 1
ATOM 1141 N N . LEU A 1 150 ? -6.994 -11.195 -13.850 1.00 84.12 150 LEU A N 1
ATOM 1142 C CA . LEU A 1 150 ? -7.478 -10.917 -15.205 1.00 84.12 150 LEU A CA 1
ATOM 1143 C C . LEU A 1 150 ? -6.331 -10.819 -16.218 1.00 84.12 150 LEU A C 1
ATOM 1145 O O . LEU A 1 150 ? -6.480 -11.257 -17.359 1.00 84.12 150 LEU A O 1
ATOM 1149 N N . ASP A 1 151 ? -5.192 -10.261 -15.806 1.00 81.44 151 ASP A N 1
ATOM 1150 C CA . ASP A 1 151 ? -3.995 -10.161 -16.640 1.00 81.44 151 ASP A CA 1
ATOM 1151 C C . ASP A 1 151 ? -3.416 -11.546 -16.950 1.00 81.44 151 ASP A C 1
ATOM 1153 O O . ASP A 1 151 ? -3.213 -11.889 -18.115 1.00 81.44 151 ASP A O 1
ATOM 1157 N N . ILE A 1 152 ? -3.277 -12.388 -15.921 1.00 83.94 152 ILE A N 1
ATOM 1158 C CA . ILE A 1 152 ? -2.839 -13.784 -16.054 1.00 83.94 152 ILE A CA 1
ATOM 1159 C C . ILE A 1 152 ? -3.775 -14.560 -16.986 1.00 83.94 152 ILE A C 1
ATOM 1161 O O . ILE A 1 152 ? -3.317 -15.289 -17.868 1.00 83.94 152 ILE A O 1
ATOM 1165 N N . TRP A 1 153 ? -5.090 -14.391 -16.826 1.00 83.00 153 TRP A N 1
ATOM 1166 C CA . TRP A 1 153 ? -6.078 -15.066 -17.664 1.00 83.00 153 TRP A CA 1
ATOM 1167 C C . TRP A 1 153 ? -5.992 -14.626 -19.130 1.00 83.00 153 TRP A C 1
ATOM 1169 O O . TRP A 1 153 ? -6.036 -15.466 -20.033 1.00 83.00 153 TRP A O 1
ATOM 1179 N N . ARG A 1 154 ? -5.813 -13.322 -19.378 1.00 82.44 154 ARG A N 1
ATOM 1180 C CA . ARG A 1 154 ? -5.728 -12.758 -20.730 1.00 82.44 154 ARG A CA 1
ATOM 1181 C C . ARG A 1 154 ? -4.416 -13.106 -21.431 1.00 82.44 154 ARG A C 1
ATOM 1183 O O . ARG A 1 154 ? -4.434 -13.451 -22.608 1.00 82.44 154 ARG A O 1
ATOM 1190 N N . HIS A 1 155 ? -3.292 -13.025 -20.722 1.00 78.38 155 HIS A N 1
ATOM 1191 C CA . HIS A 1 155 ? -1.955 -13.247 -21.276 1.00 78.38 155 HIS A CA 1
ATOM 1192 C C . HIS A 1 155 ? -1.474 -14.699 -21.162 1.00 78.38 155 HIS A C 1
ATOM 1194 O O . HIS A 1 155 ? -0.396 -15.015 -21.666 1.00 78.38 155 HIS A O 1
ATOM 1200 N N . ARG A 1 156 ? -2.258 -15.579 -20.516 1.00 75.69 156 ARG A N 1
ATOM 1201 C CA . ARG A 1 156 ? -2.012 -17.026 -20.346 1.00 75.69 156 ARG A CA 1
ATOM 1202 C C . ARG A 1 156 ? -0.599 -17.363 -19.850 1.00 75.69 156 ARG A C 1
ATOM 1204 O O . ARG A 1 156 ? -0.090 -18.451 -20.100 1.00 75.69 156 ARG A O 1
ATOM 1211 N N . THR A 1 157 ? 0.049 -16.433 -19.150 1.00 67.19 157 THR A N 1
ATOM 1212 C CA . THR A 1 157 ? 1.424 -16.575 -18.667 1.00 67.19 157 THR A CA 1
ATOM 1213 C C . THR A 1 157 ? 1.557 -15.982 -17.267 1.00 67.19 157 THR A C 1
ATOM 1215 O O . THR A 1 157 ? 1.135 -14.860 -17.015 1.00 67.19 157 THR A O 1
ATOM 1218 N N . VAL A 1 158 ? 2.168 -16.737 -16.352 1.00 65.12 158 VAL A N 1
ATOM 1219 C CA . VAL A 1 158 ? 2.500 -16.290 -14.986 1.00 65.12 158 VAL A CA 1
ATOM 1220 C C . VAL A 1 158 ? 3.981 -15.908 -14.962 1.00 65.12 158 VAL A C 1
ATOM 1222 O O . VAL A 1 158 ? 4.808 -16.563 -14.331 1.00 65.12 158 VAL A O 1
ATOM 1225 N N . ARG A 1 159 ? 4.378 -14.928 -15.778 1.00 63.31 159 ARG A N 1
ATOM 1226 C CA . ARG A 1 159 ? 5.790 -14.526 -15.881 1.00 63.31 159 ARG A CA 1
ATOM 1227 C C . ARG A 1 159 ? 6.042 -13.319 -14.984 1.00 63.31 159 ARG A C 1
ATOM 1229 O O . ARG A 1 159 ? 5.257 -12.389 -14.983 1.00 63.31 159 ARG A O 1
ATOM 1236 N N . GLY A 1 160 ? 7.144 -13.339 -14.234 1.00 67.56 160 GLY A N 1
ATOM 1237 C CA . GLY A 1 160 ? 7.678 -12.149 -13.552 1.00 67.56 160 GLY A CA 1
ATOM 1238 C C . GLY A 1 160 ? 7.298 -11.944 -12.084 1.00 67.56 160 GLY A C 1
ATOM 1239 O O . GLY A 1 160 ? 7.971 -11.170 -11.405 1.00 67.56 160 GLY A O 1
ATOM 1240 N N . ILE A 1 161 ? 6.306 -12.670 -11.566 1.00 79.06 161 ILE A N 1
ATOM 1241 C CA . ILE A 1 161 ? 5.887 -12.568 -10.162 1.00 79.06 161 ILE A CA 1
ATOM 1242 C C . ILE A 1 161 ? 6.787 -13.444 -9.281 1.00 79.06 161 ILE A C 1
ATOM 1244 O O . ILE A 1 161 ? 7.165 -14.557 -9.653 1.00 79.06 161 ILE A O 1
ATOM 1248 N N . SER A 1 162 ? 7.146 -12.939 -8.107 1.00 82.00 162 SER A N 1
ATOM 1249 C CA . SER A 1 162 ? 7.871 -13.672 -7.078 1.00 82.00 162 SER A CA 1
ATOM 1250 C C . SER A 1 162 ? 6.914 -14.596 -6.327 1.00 82.00 162 SER A C 1
ATOM 1252 O O . SER A 1 162 ? 6.001 -14.134 -5.647 1.00 82.00 162 SER A O 1
ATOM 1254 N N . PHE A 1 163 ? 7.155 -15.907 -6.382 1.00 84.50 163 PHE A N 1
ATOM 1255 C CA . PHE A 1 163 ? 6.403 -16.872 -5.570 1.00 84.50 163 PHE A CA 1
ATOM 1256 C C . PHE A 1 163 ? 6.542 -16.608 -4.066 1.00 84.50 163 PHE A C 1
ATOM 1258 O O . PHE A 1 163 ? 5.624 -16.901 -3.309 1.00 84.50 163 PHE A O 1
ATOM 1265 N N . LEU A 1 164 ? 7.656 -16.002 -3.635 1.00 85.06 164 LEU A N 1
ATOM 1266 C CA . LEU A 1 164 ? 7.840 -15.599 -2.243 1.00 85.06 164 LEU A CA 1
ATOM 1267 C C . LEU A 1 164 ? 6.927 -14.425 -1.862 1.00 85.06 164 LEU A C 1
ATOM 1269 O O . LEU A 1 164 ? 6.426 -14.402 -0.746 1.00 85.06 164 LEU A O 1
ATOM 1273 N N . PHE A 1 165 ? 6.674 -13.484 -2.781 1.00 86.81 165 PHE A N 1
ATOM 1274 C CA . PHE A 1 165 ? 5.683 -12.422 -2.562 1.00 86.81 165 PHE A CA 1
ATOM 1275 C C . PHE A 1 165 ? 4.288 -13.024 -2.375 1.00 86.81 165 PHE A C 1
ATOM 1277 O O . PHE A 1 165 ? 3.648 -12.748 -1.369 1.00 86.81 165 PHE A O 1
ATOM 1284 N N . VAL A 1 166 ? 3.864 -13.900 -3.292 1.00 86.44 166 VAL A N 1
ATOM 1285 C CA . VAL A 1 166 ? 2.544 -14.551 -3.224 1.00 86.44 166 VAL A CA 1
ATOM 1286 C C . VAL A 1 166 ? 2.399 -15.381 -1.946 1.00 86.44 166 VAL A C 1
ATOM 1288 O O . VAL A 1 166 ? 1.358 -15.347 -1.301 1.00 86.44 166 VAL A O 1
ATOM 1291 N N . GLY A 1 167 ? 3.453 -16.101 -1.551 1.00 87.62 167 GLY A N 1
ATOM 1292 C CA . GLY A 1 167 ? 3.459 -16.874 -0.311 1.00 87.62 167 GLY A CA 1
ATOM 1293 C C . GLY A 1 167 ? 3.335 -15.999 0.937 1.00 87.62 167 GLY A C 1
ATOM 1294 O O . GLY A 1 167 ? 2.540 -16.315 1.813 1.00 87.62 167 GLY A O 1
ATOM 1295 N N . LEU A 1 168 ? 4.084 -14.895 1.019 1.00 89.31 168 LEU A N 1
ATOM 1296 C CA . LEU A 1 168 ? 4.006 -13.966 2.154 1.00 89.31 168 LEU A CA 1
ATOM 1297 C C . LEU A 1 168 ? 2.655 -13.249 2.231 1.00 89.31 168 LEU A C 1
ATOM 1299 O O . LEU A 1 168 ? 2.130 -13.081 3.327 1.00 89.31 168 LEU A O 1
ATOM 1303 N N . ASP A 1 169 ? 2.097 -12.863 1.085 1.00 88.38 169 ASP A N 1
ATOM 1304 C CA . ASP A 1 169 ? 0.767 -12.258 0.976 1.00 88.38 169 ASP A CA 1
ATOM 1305 C C . ASP A 1 169 ? -0.314 -13.211 1.509 1.00 88.38 169 ASP A C 1
ATOM 1307 O O . ASP A 1 169 ? -1.027 -12.888 2.457 1.00 88.38 169 ASP A O 1
ATOM 1311 N N . ALA A 1 170 ? -0.327 -14.450 1.008 1.00 88.25 170 ALA A N 1
ATOM 1312 C CA . ALA A 1 170 ? -1.269 -15.480 1.440 1.00 88.25 170 ALA A CA 1
ATOM 1313 C C . ALA A 1 170 ? -1.093 -15.883 2.915 1.00 88.25 170 ALA A C 1
ATOM 1315 O O . ALA A 1 170 ? -2.072 -16.173 3.602 1.00 88.25 170 ALA A O 1
ATOM 1316 N N . LEU A 1 171 ? 0.144 -15.908 3.426 1.00 89.38 171 LEU A N 1
ATOM 1317 C CA . LEU A 1 171 ? 0.410 -16.147 4.848 1.00 89.38 171 LEU A CA 1
ATOM 1318 C C . LEU A 1 171 ? -0.120 -15.001 5.717 1.00 89.38 171 LEU A C 1
ATOM 1320 O O . LEU A 1 171 ? -0.680 -15.259 6.785 1.00 89.38 171 LEU A O 1
ATOM 1324 N N . GLY A 1 172 ? 0.025 -13.756 5.259 1.00 86.94 172 GLY A N 1
ATOM 1325 C CA . GLY A 1 172 ? -0.551 -12.579 5.906 1.00 86.94 172 GLY A CA 1
ATOM 1326 C C . GLY A 1 172 ? -2.074 -12.657 5.998 1.00 86.94 172 GLY A C 1
ATOM 1327 O O . GLY A 1 172 ? -2.630 -12.501 7.088 1.00 86.94 172 GLY A O 1
ATOM 1328 N N . ASP A 1 173 ? -2.733 -13.006 4.891 1.00 88.19 173 ASP A N 1
ATOM 1329 C CA . ASP A 1 173 ? -4.185 -13.202 4.829 1.00 88.19 173 ASP A CA 1
ATOM 1330 C C . ASP A 1 173 ? -4.639 -14.317 5.776 1.00 88.19 173 ASP A C 1
ATOM 1332 O O . ASP A 1 173 ? -5.548 -14.128 6.585 1.00 88.19 173 ASP A O 1
ATOM 1336 N N . LEU A 1 174 ? -3.975 -15.475 5.721 1.00 89.25 174 LEU A N 1
ATOM 1337 C CA . LEU A 1 174 ? -4.325 -16.640 6.529 1.00 89.25 174 LEU A CA 1
ATOM 1338 C C . LEU A 1 174 ? -4.191 -16.348 8.025 1.00 89.25 174 LEU A C 1
ATOM 1340 O O . LEU A 1 174 ? -5.111 -16.615 8.794 1.00 89.25 174 LEU A O 1
ATOM 1344 N N . THR A 1 175 ? -3.057 -15.796 8.450 1.00 86.00 175 THR A N 1
ATOM 1345 C CA . THR A 1 175 ? -2.814 -15.496 9.870 1.00 86.00 175 THR A CA 1
ATOM 1346 C C . THR A 1 175 ? -3.770 -14.426 10.398 1.00 86.00 175 THR A C 1
ATOM 1348 O O . THR A 1 175 ? -4.281 -14.568 11.510 1.00 86.00 175 THR A O 1
ATOM 1351 N N . SER A 1 176 ? -4.102 -13.420 9.585 1.00 83.38 176 SER A N 1
ATOM 1352 C CA . SER A 1 176 ? -5.073 -12.379 9.945 1.00 83.38 176 SER A CA 1
ATOM 1353 C C . SER A 1 176 ? -6.504 -12.921 10.041 1.00 83.38 176 SER A C 1
ATOM 1355 O O . SER A 1 176 ? -7.228 -12.593 10.980 1.00 83.38 176 SER A O 1
ATOM 1357 N N . LEU A 1 177 ? -6.910 -13.804 9.124 1.00 85.25 177 LEU A N 1
ATOM 1358 C CA . LEU A 1 177 ? -8.221 -14.460 9.173 1.00 85.25 177 LEU A CA 1
ATOM 1359 C C . LEU A 1 177 ? -8.355 -15.385 10.383 1.00 85.25 177 LEU A C 1
ATOM 1361 O O . LEU A 1 177 ? -9.391 -15.393 11.041 1.00 85.25 177 LEU A O 1
ATOM 1365 N N . ILE A 1 178 ? -7.307 -16.143 10.706 1.00 83.19 178 ILE A N 1
ATOM 1366 C CA . ILE A 1 178 ? -7.315 -17.011 11.885 1.00 83.19 178 ILE A CA 1
ATOM 1367 C C . ILE A 1 178 ? -7.374 -16.161 13.162 1.00 83.19 178 ILE A C 1
ATOM 1369 O O . ILE A 1 178 ? -8.115 -16.508 14.076 1.00 83.19 178 ILE A O 1
ATOM 1373 N N . SER A 1 179 ? -6.666 -15.027 13.223 1.00 81.25 179 SER A N 1
ATOM 1374 C CA . SER A 1 179 ? -6.726 -14.099 14.364 1.00 81.25 179 SER A CA 1
ATOM 1375 C C . SER A 1 179 ? -8.161 -13.666 14.701 1.00 81.25 179 SER A C 1
ATOM 1377 O O . SER A 1 179 ? -8.532 -13.688 15.874 1.00 81.25 179 SER A O 1
ATOM 1379 N N . LEU A 1 180 ? -8.987 -13.384 13.683 1.00 80.06 180 LEU A N 1
ATOM 1380 C CA . LEU A 1 180 ? -10.403 -13.025 13.848 1.00 80.06 180 LEU A CA 1
ATOM 1381 C C . LEU A 1 180 ? -11.235 -14.141 14.504 1.00 80.06 180 LEU A C 1
ATOM 1383 O O . LEU A 1 180 ? -12.171 -13.850 15.236 1.00 80.06 180 LEU A O 1
ATOM 1387 N N . VAL A 1 181 ? -10.894 -15.416 14.283 1.00 81.31 181 VAL A N 1
ATOM 1388 C CA . VAL A 1 181 ? -11.606 -16.566 14.882 1.00 81.31 181 VAL A CA 1
ATOM 1389 C C . VAL A 1 181 ? -11.313 -16.711 16.380 1.00 81.31 181 VAL A C 1
ATOM 1391 O O . VAL A 1 181 ? -12.131 -17.247 17.127 1.00 81.31 181 VAL A O 1
ATOM 1394 N N . PHE A 1 182 ? -10.138 -16.257 16.821 1.00 74.94 182 PHE A N 1
ATOM 1395 C CA . PHE A 1 182 ? -9.713 -16.285 18.225 1.00 74.94 182 PHE A CA 1
ATOM 1396 C C . PHE A 1 182 ? -10.034 -14.984 18.975 1.00 74.94 182 PHE A C 1
ATOM 1398 O O . PHE A 1 182 ? -9.737 -14.890 20.171 1.00 74.94 182 PHE A O 1
ATOM 1405 N N . GLN A 1 183 ? -10.596 -13.991 18.280 1.00 69.75 183 GLN A N 1
ATOM 1406 C CA . GLN A 1 183 ? -11.028 -12.726 18.858 1.00 69.75 183 GLN A CA 1
ATOM 1407 C C . GLN A 1 183 ? -12.347 -12.940 19.635 1.00 69.75 183 GLN A C 1
ATOM 1409 O O . GLN A 1 183 ? -13.236 -13.608 19.108 1.00 69.75 183 GLN A O 1
ATOM 1414 N N . PRO A 1 184 ? -12.450 -12.447 20.885 1.00 54.62 184 PRO A N 1
ATOM 1415 C CA . PRO A 1 184 ? -13.645 -12.589 21.722 1.00 54.62 184 PRO A CA 1
ATOM 1416 C C . PRO A 1 184 ? -14.833 -11.745 21.242 1.00 54.62 184 PRO A C 1
ATOM 1418 O O . PRO A 1 184 ? -14.601 -10.719 20.559 1.00 54.62 184 PRO A O 1
#

Solvent-accessible surface area (backbone atoms only — not comparable to full-atom values): 8943 Å² total; per-residue (Å²): 110,73,34,68,67,58,16,50,53,28,37,50,52,10,40,50,29,46,45,50,18,57,51,54,36,50,51,48,27,62,75,65,64,38,33,59,74,55,56,51,67,28,24,50,29,35,22,55,14,15,38,29,36,24,31,30,25,60,64,70,63,54,57,69,66,60,34,46,27,22,52,40,36,20,51,50,19,50,53,45,30,46,43,31,42,37,46,71,67,63,45,51,72,67,60,49,51,69,50,50,52,59,52,52,50,50,48,52,50,49,30,54,52,48,34,56,53,49,50,56,34,42,78,72,72,48,56,66,68,52,54,46,30,43,52,51,14,53,50,26,41,52,50,16,53,48,54,45,52,53,48,35,65,74,66,74,50,92,48,70,71,41,69,65,19,56,51,28,41,52,48,14,53,50,30,38,56,53,14,60,63,17,50,123

InterPro domains:
  IPR006603 PQ-loop repeat [PF04193] (7-63)
  IPR006603 PQ-loop repeat [PF04193] (151-183)
  IPR006603 PQ-loop repeat [SM00679] (20-51)
  IPR006603 PQ-loop repeat [SM00679] (143-174)
  IPR051415 Lysosomal/Vacuolar Amino Acid Transporter 1 [PTHR16201] (6-182)